Protein AF-A0A428W1C0-F1 (afdb_monomer_lite)

Structure (mmCIF, N/CA/C/O backbone):
data_AF-A0A428W1C0-F1
#
_entry.id   AF-A0A428W1C0-F1
#
loop_
_atom_site.group_PDB
_atom_site.id
_atom_site.type_symbol
_atom_site.label_atom_id
_atom_site.label_alt_id
_atom_site.label_comp_id
_atom_site.label_asym_id
_atom_site.label_entity_id
_atom_site.label_seq_id
_atom_site.pdbx_PDB_ins_code
_atom_site.Cartn_x
_atom_site.Cartn_y
_atom_site.Cartn_z
_atom_site.occupancy
_atom_site.B_iso_or_equiv
_atom_site.auth_seq_id
_atom_site.auth_comp_id
_atom_site.auth_asym_id
_atom_site.auth_atom_id
_atom_site.pdbx_PDB_model_num
ATOM 1 N N . MET A 1 1 ? 7.719 -48.146 -18.286 1.00 40.25 1 MET A N 1
ATOM 2 C CA . MET A 1 1 ? 6.437 -48.270 -19.011 1.00 40.25 1 MET A CA 1
ATOM 3 C C . MET A 1 1 ? 5.629 -47.010 -18.744 1.00 40.25 1 MET A C 1
ATOM 5 O O . MET A 1 1 ? 4.955 -46.925 -17.729 1.00 40.25 1 MET A O 1
ATOM 9 N N . SER A 1 2 ? 5.792 -45.986 -19.577 1.00 42.81 2 SER A N 1
ATOM 10 C CA . SER A 1 2 ? 5.010 -44.750 -19.493 1.00 42.81 2 SER A CA 1
ATOM 11 C C . SER A 1 2 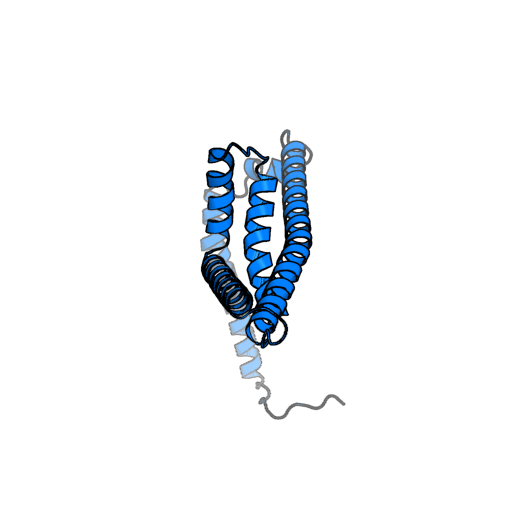? 3.663 -44.976 -20.183 1.00 42.81 2 SER A C 1
ATOM 13 O O . SER A 1 2 ? 3.625 -45.239 -21.383 1.00 42.81 2 SER A O 1
ATOM 15 N N . GLN A 1 3 ? 2.568 -44.939 -19.420 1.00 46.03 3 GLN A N 1
ATOM 16 C CA . GLN A 1 3 ? 1.211 -45.073 -19.954 1.00 46.03 3 GLN A CA 1
ATOM 17 C C . GLN A 1 3 ? 0.912 -43.934 -20.938 1.00 46.03 3 GLN A C 1
ATOM 19 O O . GLN A 1 3 ? 0.981 -42.759 -20.583 1.00 46.03 3 GLN A O 1
ATOM 24 N N . GLN A 1 4 ? 0.594 -44.305 -22.179 1.00 56.91 4 GLN A N 1
ATOM 25 C CA . GLN A 1 4 ? 0.105 -43.407 -23.220 1.00 56.91 4 GLN A CA 1
ATOM 26 C C . GLN A 1 4 ? -1.365 -43.080 -22.959 1.00 56.91 4 GLN A C 1
ATOM 28 O O . GLN A 1 4 ? -2.226 -43.958 -22.997 1.00 56.91 4 GLN A O 1
ATOM 33 N N . THR A 1 5 ? -1.655 -41.808 -22.716 1.00 59.47 5 THR A N 1
ATOM 34 C CA . THR A 1 5 ? -3.018 -41.287 -22.633 1.00 59.47 5 THR A CA 1
ATOM 35 C C . THR A 1 5 ? -3.653 -41.333 -24.028 1.00 59.47 5 THR A C 1
ATOM 37 O O . THR A 1 5 ? -3.247 -40.604 -24.927 1.00 59.47 5 THR A O 1
ATOM 40 N N . VAL A 1 6 ? -4.653 -42.200 -24.200 1.00 57.22 6 VAL A N 1
ATOM 41 C CA . VAL A 1 6 ? -5.355 -42.551 -25.459 1.00 57.22 6 VAL A CA 1
ATOM 42 C C . VAL A 1 6 ? -6.212 -41.402 -26.033 1.00 57.22 6 VAL A C 1
ATOM 44 O O . VAL A 1 6 ? -6.857 -41.555 -27.061 1.00 57.22 6 VAL A O 1
ATOM 47 N N . LEU A 1 7 ? -6.214 -40.223 -25.402 1.00 61.56 7 LEU A N 1
ATOM 48 C CA . LEU A 1 7 ? -7.106 -39.114 -25.762 1.00 61.56 7 LEU A CA 1
ATOM 49 C C . LEU A 1 7 ? -6.513 -38.111 -26.774 1.00 61.56 7 LEU A C 1
ATOM 51 O O . LEU A 1 7 ? -7.167 -37.125 -27.097 1.00 61.56 7 LEU A O 1
ATOM 55 N N . TYR A 1 8 ? -5.298 -38.346 -27.282 1.00 63.69 8 TYR A N 1
ATOM 56 C CA . TYR A 1 8 ? -4.713 -37.550 -28.366 1.00 63.69 8 TYR A CA 1
ATOM 57 C C . TYR A 1 8 ? -4.194 -38.453 -29.485 1.00 63.69 8 TYR A C 1
ATOM 59 O O . TYR A 1 8 ? -3.313 -39.285 -29.262 1.00 63.69 8 TYR A O 1
ATOM 67 N N . ASP A 1 9 ? -4.697 -38.243 -30.702 1.00 74.88 9 ASP A N 1
ATOM 68 C CA . ASP A 1 9 ? -4.158 -38.884 -31.898 1.00 74.88 9 ASP A CA 1
ATOM 69 C C . ASP A 1 9 ? -2.736 -38.386 -32.168 1.00 74.88 9 ASP A C 1
ATOM 71 O O . ASP A 1 9 ? -2.449 -37.184 -32.176 1.00 74.88 9 ASP A O 1
ATOM 75 N N . ILE A 1 10 ? -1.818 -39.324 -32.398 1.00 72.31 10 ILE A N 1
ATOM 76 C CA . ILE A 1 10 ? -0.421 -39.004 -32.682 1.00 72.31 10 ILE A CA 1
ATOM 77 C C . ILE A 1 10 ? -0.371 -38.321 -34.055 1.00 72.31 10 ILE A C 1
ATOM 79 O O . ILE A 1 10 ? -0.754 -38.940 -35.051 1.00 72.31 10 ILE A O 1
ATOM 83 N N . PRO A 1 11 ? 0.146 -37.082 -34.159 1.00 75.62 11 PRO A N 1
ATOM 84 C CA . PRO A 1 11 ? 0.213 -36.397 -35.438 1.00 75.62 11 PRO A CA 1
ATOM 85 C C . PRO A 1 11 ? 1.075 -37.205 -36.410 1.00 75.62 11 PRO A C 1
ATOM 87 O O . PRO A 1 11 ? 2.218 -37.570 -36.097 1.00 75.62 11 PRO A O 1
ATOM 90 N N . GLY A 1 12 ? 0.517 -37.474 -37.594 1.00 87.69 12 GLY A N 1
ATOM 91 C CA . GLY A 1 12 ? 1.198 -38.203 -38.660 1.00 87.69 12 GLY A CA 1
ATOM 92 C C . GLY A 1 12 ? 2.458 -37.474 -39.155 1.00 87.69 12 GLY A C 1
ATOM 93 O O . GLY A 1 12 ? 2.650 -36.285 -38.881 1.00 87.69 12 GLY A O 1
ATOM 94 N N . PRO A 1 13 ? 3.332 -38.137 -39.938 1.00 84.50 13 PRO A N 1
ATOM 95 C CA . PRO A 1 13 ? 4.620 -37.575 -40.360 1.00 84.50 13 PRO A CA 1
ATOM 96 C C . PRO A 1 13 ? 4.486 -36.261 -41.150 1.00 84.50 13 PRO A C 1
ATOM 98 O O . PRO A 1 13 ? 5.353 -35.394 -41.056 1.00 84.50 13 PRO A O 1
ATOM 101 N N . ARG A 1 14 ? 3.381 -36.077 -41.888 1.00 84.62 14 ARG A N 1
ATOM 102 C CA . ARG A 1 14 ? 3.064 -34.820 -42.589 1.00 84.62 14 ARG A CA 1
ATOM 103 C C . ARG A 1 14 ? 2.619 -33.714 -41.630 1.00 84.62 14 ARG A C 1
ATOM 105 O O . ARG A 1 14 ? 3.119 -32.600 -41.740 1.00 84.62 14 ARG A O 1
ATOM 112 N N . GLN A 1 15 ? 1.748 -34.022 -40.666 1.00 84.88 15 GLN A N 1
ATOM 113 C CA . GLN A 1 15 ? 1.316 -33.059 -39.646 1.00 84.88 15 GLN A CA 1
ATOM 114 C C . GLN A 1 15 ? 2.483 -32.598 -38.774 1.00 84.88 15 GLN A C 1
ATOM 116 O O . GLN A 1 15 ? 2.607 -31.404 -38.551 1.00 84.88 15 GLN A O 1
ATOM 121 N N . ARG A 1 16 ? 3.407 -33.487 -38.381 1.00 85.31 16 ARG A N 1
ATOM 122 C CA . ARG A 1 16 ? 4.618 -33.083 -37.640 1.00 85.31 16 ARG A CA 1
ATOM 123 C C . ARG A 1 16 ? 5.472 -32.074 -38.411 1.00 85.31 16 ARG A C 1
ATOM 125 O O . ARG A 1 16 ? 5.922 -31.092 -37.829 1.00 85.31 16 ARG A O 1
ATOM 132 N N . ARG A 1 17 ? 5.675 -32.293 -39.718 1.00 88.62 17 ARG A N 1
ATOM 133 C CA . ARG A 1 17 ? 6.410 -31.350 -40.580 1.00 88.62 17 ARG A CA 1
ATOM 134 C C . ARG A 1 17 ? 5.679 -30.018 -40.707 1.00 88.62 17 ARG A C 1
ATOM 136 O O . ARG A 1 17 ? 6.314 -28.983 -40.574 1.00 88.62 17 ARG A O 1
ATOM 143 N N . LEU A 1 18 ? 4.364 -30.041 -40.924 1.00 89.62 18 LEU A N 1
ATOM 144 C CA . LEU A 1 18 ? 3.558 -28.824 -41.026 1.00 89.62 18 LEU A CA 1
ATOM 145 C C . LEU A 1 18 ? 3.565 -28.028 -39.724 1.00 89.62 18 LEU A C 1
ATOM 147 O O . LEU A 1 18 ? 3.846 -26.839 -39.767 1.00 89.62 18 LEU A O 1
ATOM 151 N N . THR A 1 19 ? 3.328 -28.664 -38.576 1.00 92.75 19 THR A N 1
ATOM 152 C CA . THR A 1 19 ? 3.401 -27.996 -37.271 1.00 92.75 19 THR A CA 1
ATOM 153 C C . THR A 1 19 ? 4.773 -27.369 -37.061 1.00 92.75 19 THR A C 1
ATOM 155 O O . THR A 1 19 ? 4.843 -26.207 -36.689 1.00 92.75 19 THR A O 1
ATOM 158 N N . LEU A 1 20 ? 5.860 -28.085 -37.371 1.00 93.00 20 LEU A N 1
ATOM 159 C CA . LEU A 1 20 ? 7.212 -27.539 -37.256 1.00 93.00 20 LEU A CA 1
ATOM 160 C C . LEU A 1 20 ? 7.430 -26.334 -38.183 1.00 93.00 20 LEU A C 1
ATOM 162 O O . LEU A 1 20 ? 7.943 -25.315 -37.734 1.00 93.00 20 LEU A O 1
ATOM 166 N N . ILE A 1 21 ? 6.996 -26.414 -39.444 1.00 95.50 21 ILE A N 1
ATOM 167 C CA . ILE A 1 21 ? 7.083 -25.296 -40.394 1.00 95.50 21 ILE A CA 1
ATOM 168 C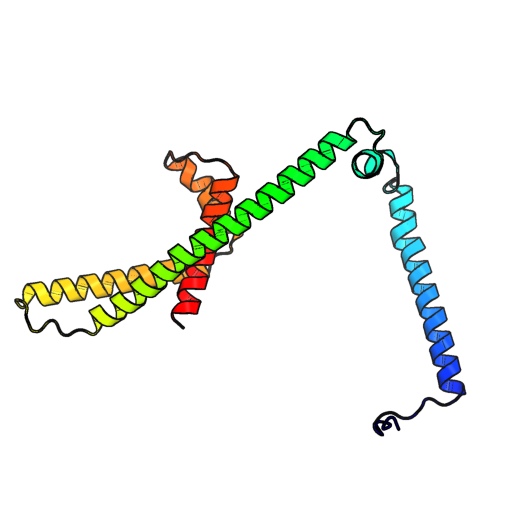 C . ILE A 1 21 ? 6.272 -24.100 -39.888 1.00 95.50 21 ILE A C 1
ATOM 170 O O . ILE A 1 21 ? 6.803 -22.997 -39.835 1.00 95.50 21 ILE A O 1
ATOM 174 N N . PHE A 1 22 ? 5.023 -24.301 -39.467 1.00 96.25 22 PHE A N 1
ATOM 175 C CA . PHE A 1 22 ? 4.178 -23.226 -38.947 1.00 96.25 22 PHE A CA 1
ATOM 176 C C . PHE A 1 22 ? 4.729 -22.620 -37.660 1.00 96.25 22 PHE A C 1
ATOM 178 O O . PHE A 1 22 ? 4.673 -21.406 -37.505 1.00 96.25 22 PHE A O 1
ATOM 185 N N . SER A 1 23 ? 5.301 -23.419 -36.760 1.00 94.62 23 SER A N 1
ATOM 186 C CA . SER A 1 23 ? 5.970 -22.905 -35.566 1.00 94.62 23 SER A CA 1
ATOM 187 C C . SER A 1 23 ? 7.210 -22.089 -35.922 1.00 94.62 23 SER A C 1
ATOM 189 O O . SER A 1 23 ? 7.395 -21.013 -35.367 1.00 94.62 23 SER A O 1
ATOM 191 N N . ILE A 1 24 ? 8.041 -22.549 -36.863 1.00 97.38 24 ILE A N 1
ATOM 192 C CA . ILE A 1 24 ? 9.225 -21.799 -37.307 1.00 97.38 24 ILE A CA 1
ATOM 193 C C . ILE A 1 24 ? 8.803 -20.490 -37.973 1.00 97.38 24 ILE A C 1
ATOM 195 O O . ILE A 1 24 ? 9.281 -19.429 -37.587 1.00 97.38 24 ILE A O 1
ATOM 199 N N . VAL A 1 25 ? 7.882 -20.551 -38.935 1.00 97.81 25 VAL A N 1
ATOM 200 C CA . VAL A 1 25 ? 7.380 -19.372 -39.648 1.00 97.81 25 VAL A CA 1
ATOM 201 C C . VAL A 1 25 ? 6.699 -18.410 -38.680 1.00 97.81 25 VAL A C 1
ATOM 203 O O . VAL A 1 25 ? 6.978 -17.218 -38.717 1.00 97.81 25 VAL A O 1
ATOM 206 N N . GLY A 1 26 ? 5.866 -18.915 -37.770 1.00 97.38 26 GLY A N 1
ATOM 207 C CA . GLY A 1 26 ? 5.220 -18.115 -36.733 1.00 97.38 26 GLY A CA 1
ATOM 208 C C . GLY A 1 26 ? 6.236 -17.397 -35.847 1.00 97.38 26 GLY A C 1
ATOM 209 O O . GLY A 1 26 ? 6.137 -16.187 -35.668 1.00 97.38 26 GLY A O 1
ATOM 210 N N . THR A 1 27 ? 7.260 -18.104 -35.364 1.00 96.88 27 THR A N 1
ATOM 211 C CA . THR A 1 27 ? 8.341 -17.496 -34.575 1.00 96.88 27 THR A CA 1
ATOM 212 C C . THR A 1 27 ? 9.104 -16.445 -35.377 1.00 96.88 27 THR A C 1
ATOM 214 O O . THR A 1 27 ? 9.369 -15.366 -34.857 1.00 96.88 27 THR A O 1
ATOM 217 N N . LEU A 1 28 ? 9.422 -16.711 -36.648 1.00 98.00 28 LEU A N 1
ATOM 218 C CA . LEU A 1 28 ? 10.104 -15.744 -37.512 1.00 98.00 28 LEU A CA 1
ATOM 219 C C . LEU A 1 28 ? 9.264 -14.484 -37.737 1.00 98.00 28 LEU A C 1
ATOM 221 O O . LEU A 1 28 ? 9.799 -13.382 -37.671 1.00 98.00 28 LEU A O 1
ATOM 225 N N . ILE A 1 29 ? 7.954 -14.631 -37.947 1.00 97.88 29 ILE A N 1
ATOM 226 C CA . ILE A 1 29 ? 7.023 -13.504 -38.084 1.00 97.88 29 ILE A CA 1
ATOM 227 C C . ILE A 1 29 ? 6.972 -12.691 -36.790 1.00 97.88 29 ILE A C 1
ATOM 229 O O . ILE A 1 29 ? 7.026 -11.466 -36.845 1.00 97.88 29 ILE A O 1
ATOM 233 N N . VAL A 1 30 ? 6.905 -13.347 -35.627 1.00 97.75 30 VAL A N 1
ATOM 234 C CA . VAL A 1 30 ? 6.920 -12.659 -34.327 1.00 97.75 30 VAL A CA 1
ATOM 235 C C . VAL A 1 30 ? 8.235 -11.913 -34.121 1.00 97.75 30 VAL A C 1
ATOM 237 O O . VAL A 1 30 ? 8.206 -10.745 -33.751 1.00 97.75 30 VAL A O 1
ATOM 240 N N . LEU A 1 31 ? 9.381 -12.541 -34.396 1.00 97.81 31 LEU A N 1
ATOM 241 C CA . LEU A 1 31 ? 10.691 -11.897 -34.273 1.00 97.81 31 LEU A CA 1
ATOM 242 C C . LEU A 1 31 ? 10.830 -10.706 -35.222 1.00 97.81 31 LEU A C 1
ATOM 244 O O . LEU A 1 31 ? 11.291 -9.649 -34.800 1.00 97.81 31 LEU A O 1
ATOM 248 N N . ALA A 1 32 ? 10.381 -10.847 -36.472 1.00 97.06 32 ALA A N 1
ATOM 249 C CA . ALA A 1 32 ? 10.328 -9.740 -37.416 1.00 97.06 32 ALA A CA 1
ATOM 250 C C . ALA A 1 32 ? 9.417 -8.622 -36.889 1.00 97.06 32 ALA A C 1
ATOM 252 O O . ALA A 1 32 ? 9.818 -7.464 -36.873 1.00 97.06 32 ALA A O 1
ATOM 253 N N . GLY A 1 33 ? 8.230 -8.958 -36.379 1.00 97.56 33 GLY A N 1
ATOM 254 C CA . GLY A 1 33 ? 7.312 -8.000 -35.768 1.00 97.56 33 GLY A CA 1
ATOM 255 C C . GLY A 1 33 ? 7.936 -7.249 -34.591 1.00 97.56 33 GLY A C 1
ATOM 256 O O . GLY A 1 33 ? 7.868 -6.027 -34.550 1.00 97.56 33 GLY A O 1
ATOM 257 N N . VAL A 1 34 ? 8.600 -7.948 -33.667 1.00 97.38 34 VAL A N 1
ATOM 258 C CA . VAL A 1 34 ? 9.327 -7.331 -32.542 1.00 97.38 34 VAL A CA 1
ATOM 259 C C . VAL A 1 34 ? 10.446 -6.424 -33.053 1.00 97.38 34 VAL A C 1
ATOM 261 O O . VAL A 1 34 ? 10.583 -5.297 -32.586 1.00 97.38 34 VAL A O 1
ATOM 264 N N . TYR A 1 35 ? 11.223 -6.873 -34.034 1.00 96.44 35 TYR A N 1
ATOM 265 C CA . TYR A 1 35 ? 12.307 -6.076 -34.597 1.00 96.44 35 TYR A CA 1
ATOM 266 C C . TYR A 1 35 ? 11.790 -4.787 -35.260 1.00 96.44 35 TYR A C 1
ATOM 268 O O . TYR A 1 35 ? 12.241 -3.693 -34.930 1.00 96.44 35 TYR A O 1
ATOM 276 N N . PHE A 1 36 ? 10.792 -4.890 -36.138 1.00 96.69 36 PHE A N 1
ATOM 277 C CA . PHE A 1 36 ? 10.290 -3.739 -36.889 1.00 96.69 36 PHE A CA 1
ATOM 278 C C . PHE A 1 36 ? 9.388 -2.807 -36.068 1.00 96.69 36 PHE A C 1
ATOM 280 O O . PHE A 1 36 ? 9.423 -1.600 -36.288 1.00 96.69 36 PHE A O 1
ATOM 287 N N . LEU A 1 37 ? 8.582 -3.329 -35.135 1.00 96.06 37 LEU A N 1
ATOM 288 C CA . LEU A 1 37 ? 7.611 -2.524 -34.376 1.00 96.06 37 LEU A CA 1
ATOM 289 C C . LEU A 1 37 ? 8.122 -2.058 -33.012 1.00 96.06 37 LEU A C 1
ATOM 291 O O . LEU A 1 37 ? 7.622 -1.062 -32.495 1.00 96.06 37 LEU A O 1
ATOM 295 N N . ILE A 1 38 ? 9.069 -2.777 -32.405 1.00 95.12 38 ILE A N 1
ATOM 296 C CA . ILE A 1 38 ? 9.582 -2.457 -31.067 1.00 95.12 38 ILE A CA 1
ATOM 297 C C . ILE A 1 38 ? 11.023 -1.971 -31.166 1.00 95.12 38 ILE A C 1
ATOM 299 O O . ILE A 1 38 ? 11.309 -0.867 -30.716 1.00 95.12 38 ILE A O 1
ATOM 303 N N . TYR A 1 39 ? 11.922 -2.757 -31.764 1.00 95.88 39 TYR A N 1
ATOM 304 C CA . TYR A 1 39 ? 13.347 -2.424 -31.764 1.00 95.88 39 TYR A CA 1
ATOM 305 C C . TYR A 1 39 ? 13.643 -1.153 -32.566 1.00 95.88 39 TYR A C 1
ATOM 307 O O . TYR A 1 39 ? 14.163 -0.206 -31.985 1.00 95.88 39 TYR A O 1
ATOM 315 N N . LEU A 1 40 ? 13.266 -1.088 -33.852 1.00 94.00 40 LEU A N 1
ATOM 316 C CA . LEU A 1 40 ? 13.581 0.075 -34.696 1.00 94.00 40 LEU A CA 1
ATOM 317 C C . LEU A 1 40 ? 13.030 1.392 -34.127 1.00 94.00 40 LEU A C 1
ATOM 319 O O . LEU A 1 40 ? 13.816 2.322 -33.972 1.00 94.00 40 LEU A O 1
ATOM 323 N N . PRO A 1 41 ? 11.750 1.499 -33.710 1.00 94.94 41 PRO A N 1
ATOM 324 C CA . PRO A 1 41 ? 11.245 2.767 -33.185 1.00 94.94 41 PRO A CA 1
ATOM 325 C C . PRO A 1 41 ? 11.870 3.174 -31.845 1.00 94.94 41 PRO A C 1
ATOM 327 O O . PRO A 1 41 ? 11.891 4.360 -31.515 1.00 94.94 41 PRO A O 1
ATOM 330 N N . LEU A 1 42 ? 12.325 2.214 -31.031 1.00 94.62 42 LEU A N 1
ATOM 331 C CA . LEU A 1 42 ? 13.025 2.501 -29.776 1.00 94.62 42 LEU A CA 1
ATOM 332 C C . LEU A 1 42 ? 14.474 2.923 -30.027 1.00 94.62 42 LEU A C 1
ATOM 334 O O . LEU A 1 42 ? 14.950 3.855 -29.378 1.00 94.62 42 LEU A O 1
ATOM 338 N N . ASP A 1 43 ? 15.145 2.278 -30.977 1.00 94.50 43 ASP A N 1
ATOM 339 C CA . ASP A 1 43 ? 16.514 2.594 -31.385 1.00 94.50 43 ASP A CA 1
ATOM 340 C C . ASP A 1 43 ? 16.589 3.970 -32.060 1.00 94.50 43 ASP A C 1
ATOM 342 O O . ASP A 1 43 ? 17.401 4.806 -31.673 1.00 94.50 43 ASP A O 1
ATOM 346 N N . GLU A 1 44 ? 15.639 4.278 -32.950 1.00 94.06 44 GLU A N 1
ATOM 347 C CA . GLU A 1 44 ? 15.476 5.610 -33.554 1.00 94.06 44 GLU A CA 1
ATOM 348 C C . GLU A 1 44 ? 15.258 6.709 -32.503 1.00 94.06 44 GLU A C 1
ATOM 350 O O . GLU A 1 44 ? 15.703 7.843 -32.672 1.00 94.06 44 GLU A O 1
ATOM 355 N N . LYS A 1 45 ? 14.597 6.382 -31.387 1.00 93.06 45 LYS A N 1
ATOM 356 C CA . LYS A 1 45 ? 14.399 7.291 -30.245 1.00 93.06 45 LYS A CA 1
ATOM 357 C C . LYS A 1 45 ? 15.578 7.304 -29.270 1.00 93.06 45 LYS A C 1
ATOM 359 O O . LYS A 1 45 ? 15.446 7.875 -28.183 1.00 93.06 45 LYS A O 1
ATOM 364 N N . GLY A 1 46 ? 16.681 6.638 -29.606 1.00 91.31 46 GLY A N 1
ATOM 365 C CA . GLY A 1 46 ? 17.871 6.533 -28.769 1.00 91.31 46 GLY A CA 1
ATOM 366 C C . GLY A 1 46 ? 17.610 5.872 -27.416 1.00 91.31 46 GLY A C 1
ATOM 367 O O . GLY A 1 46 ? 18.356 6.112 -26.477 1.00 91.31 46 GLY A O 1
ATOM 368 N N . GLN A 1 47 ? 16.554 5.062 -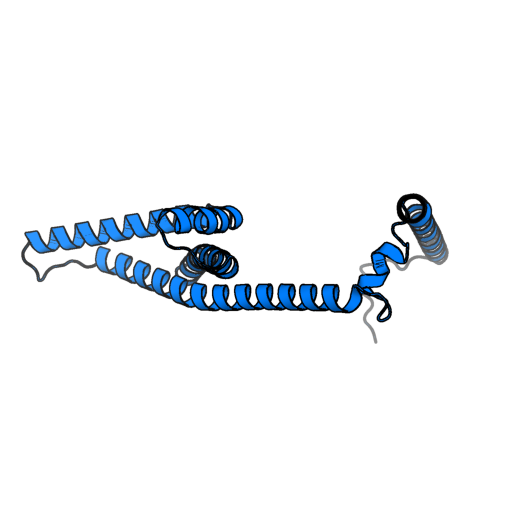27.272 1.00 92.62 47 GLN A N 1
ATOM 369 C CA . GLN A 1 47 ? 16.179 4.477 -25.976 1.00 92.62 47 GLN A CA 1
ATOM 370 C C . GLN A 1 47 ? 17.197 3.456 -25.467 1.00 92.62 47 GLN A C 1
ATOM 372 O O . GLN A 1 47 ? 17.233 3.179 -24.272 1.00 92.62 47 GLN A O 1
ATOM 377 N N . PHE A 1 48 ? 18.028 2.909 -26.354 1.00 90.19 48 PHE A N 1
ATOM 378 C CA . PHE A 1 48 ? 19.125 2.004 -26.011 1.00 90.19 48 PHE A CA 1
ATOM 379 C C . PHE A 1 48 ? 20.470 2.729 -25.845 1.00 90.19 48 PHE A C 1
ATOM 381 O O . PHE A 1 48 ? 21.501 2.072 -25.717 1.00 90.19 48 PHE A O 1
ATOM 388 N N . SER A 1 49 ? 20.487 4.069 -25.847 1.00 89.00 49 SER A N 1
ATOM 389 C CA . SER A 1 49 ? 21.725 4.828 -25.680 1.00 89.00 49 SER A CA 1
ATOM 390 C C . SER A 1 49 ? 22.317 4.639 -24.284 1.00 89.00 49 SER A C 1
ATOM 392 O O . SER A 1 49 ? 21.608 4.546 -23.273 1.00 89.00 49 SER A O 1
ATOM 394 N N . MET A 1 50 ? 23.649 4.622 -24.217 1.00 88.00 50 MET A N 1
ATOM 395 C CA . MET A 1 50 ? 24.345 4.463 -22.943 1.00 88.00 50 MET A CA 1
ATOM 396 C C . MET A 1 50 ? 24.229 5.701 -22.045 1.00 88.00 50 MET A C 1
ATOM 398 O O . MET A 1 50 ? 24.439 5.601 -20.842 1.00 88.00 50 MET A O 1
ATOM 402 N N . ASP A 1 51 ? 23.790 6.837 -22.586 1.00 87.25 51 ASP A N 1
ATOM 403 C CA . ASP A 1 51 ? 23.491 8.038 -21.802 1.00 87.25 51 ASP A CA 1
ATOM 404 C C . ASP A 1 51 ? 22.301 7.825 -20.849 1.00 87.25 51 ASP A C 1
ATOM 406 O O . ASP A 1 51 ? 22.290 8.356 -19.739 1.00 87.25 51 ASP A O 1
ATOM 410 N N . LEU A 1 52 ? 21.310 7.015 -21.249 1.00 88.69 52 LEU A N 1
ATOM 411 C CA . LEU A 1 52 ? 20.130 6.708 -20.430 1.00 88.69 52 LEU A CA 1
ATOM 412 C C . LEU A 1 52 ? 20.378 5.543 -19.467 1.00 88.69 52 LEU A C 1
ATOM 414 O O . LEU A 1 52 ? 19.924 5.567 -18.323 1.00 88.69 52 LEU A O 1
ATOM 418 N N . TRP A 1 53 ? 21.097 4.517 -19.926 1.00 90.56 53 TRP A N 1
ATOM 419 C CA . TRP A 1 53 ? 21.325 3.288 -19.158 1.00 90.56 53 TRP A CA 1
ATOM 420 C C . TRP A 1 53 ? 22.613 3.302 -18.330 1.00 90.56 53 TRP A C 1
ATOM 422 O O . TRP A 1 53 ? 22.744 2.518 -17.388 1.00 90.56 53 TRP A O 1
ATOM 432 N N . GLY A 1 54 ? 23.549 4.202 -18.637 1.00 90.81 54 GLY A N 1
ATOM 433 C CA . GLY A 1 54 ? 24.835 4.364 -17.956 1.00 90.81 54 GLY A CA 1
ATOM 434 C C . GLY A 1 54 ? 24.703 4.482 -16.440 1.00 90.81 54 GLY A C 1
ATOM 435 O O . GLY A 1 54 ? 25.318 3.684 -15.738 1.00 90.81 54 GLY A O 1
ATOM 436 N N . PRO A 1 55 ? 23.831 5.362 -15.908 1.00 93.56 55 PRO A N 1
ATOM 437 C CA . PRO A 1 55 ? 23.618 5.480 -14.465 1.00 93.56 55 PRO A CA 1
ATOM 438 C C . PRO A 1 55 ? 23.104 4.205 -13.773 1.00 93.56 55 PRO A C 1
ATOM 440 O O . PRO A 1 55 ? 23.168 4.116 -12.552 1.00 93.56 55 PRO A O 1
ATOM 443 N N . LEU A 1 56 ? 22.565 3.226 -14.506 1.00 91.94 56 LEU A N 1
ATOM 444 C CA . LEU A 1 56 ? 22.081 1.967 -13.931 1.00 91.94 56 LEU A CA 1
ATOM 445 C C . LEU A 1 56 ? 23.105 0.830 -14.060 1.00 91.94 56 LEU A C 1
ATOM 447 O O . LEU A 1 56 ? 23.196 -0.005 -13.158 1.00 91.94 56 LEU A O 1
ATOM 451 N N . ILE A 1 57 ? 23.839 0.778 -15.176 1.00 93.00 57 ILE A N 1
ATOM 452 C CA . ILE A 1 57 ? 24.644 -0.388 -15.576 1.00 93.00 57 ILE A CA 1
ATOM 453 C C . ILE A 1 57 ? 26.151 -0.130 -15.468 1.00 93.00 57 ILE A C 1
ATOM 455 O O . ILE A 1 57 ? 26.883 -1.057 -15.133 1.00 93.00 57 ILE A O 1
ATOM 459 N N . ASP A 1 58 ? 26.621 1.089 -15.743 1.00 91.62 58 ASP A N 1
ATOM 460 C CA . ASP A 1 58 ? 28.049 1.412 -15.822 1.00 91.62 58 ASP A CA 1
ATOM 461 C C . ASP A 1 58 ? 28.575 2.009 -14.503 1.00 91.62 58 ASP A C 1
ATOM 463 O O . ASP A 1 58 ? 28.235 3.150 -14.175 1.00 91.62 58 ASP A O 1
ATOM 467 N N . PRO A 1 59 ? 29.451 1.298 -13.763 1.00 89.12 59 PRO A N 1
ATOM 468 C CA . PRO A 1 59 ? 30.046 1.808 -12.530 1.00 89.12 59 PRO A CA 1
ATOM 469 C C . PRO A 1 59 ? 30.923 3.051 -12.721 1.00 89.12 59 PRO A C 1
ATOM 471 O O . PRO A 1 59 ? 31.201 3.745 -11.745 1.00 89.12 59 PRO A O 1
ATOM 474 N N . GLY A 1 60 ? 31.388 3.322 -13.945 1.00 89.00 60 GLY A N 1
ATOM 475 C CA . GLY A 1 60 ? 32.176 4.509 -14.277 1.00 89.00 60 GLY A CA 1
ATOM 476 C C . GLY A 1 60 ? 31.348 5.787 -14.444 1.00 89.00 60 GLY A C 1
ATOM 477 O O . GLY A 1 60 ? 31.925 6.869 -14.539 1.00 89.00 60 GLY A O 1
ATOM 478 N N . ASN A 1 61 ? 30.014 5.694 -14.478 1.00 91.00 61 ASN A N 1
ATOM 479 C CA . ASN A 1 61 ? 29.135 6.847 -14.656 1.00 91.00 61 ASN A CA 1
ATOM 480 C C . ASN A 1 61 ? 29.026 7.682 -13.366 1.00 91.00 61 ASN A C 1
ATOM 482 O O . ASN A 1 61 ? 28.806 7.143 -12.281 1.00 91.00 61 ASN A O 1
ATOM 486 N N . GLU A 1 62 ? 29.085 9.011 -13.487 1.00 89.62 62 GLU A N 1
ATOM 487 C CA . GLU A 1 62 ? 29.016 9.951 -12.355 1.00 89.62 62 GLU A CA 1
ATOM 488 C C . GLU A 1 62 ? 27.767 9.758 -11.470 1.00 89.62 62 GLU A C 1
ATOM 490 O O . GLU A 1 62 ? 27.816 9.954 -10.254 1.00 89.62 62 GLU A O 1
ATOM 495 N N . ASN A 1 63 ? 26.647 9.333 -12.063 1.00 92.31 63 ASN A N 1
ATOM 496 C CA . ASN A 1 63 ? 25.369 9.163 -11.371 1.00 92.31 63 ASN A CA 1
ATOM 497 C C . ASN A 1 63 ? 25.120 7.733 -10.867 1.00 92.31 63 ASN A C 1
ATOM 499 O O . ASN A 1 63 ? 24.103 7.504 -10.207 1.00 92.31 63 ASN A O 1
ATOM 503 N N . PHE A 1 64 ? 26.019 6.779 -11.141 1.00 92.88 64 PHE A N 1
ATOM 504 C CA . PHE A 1 64 ? 25.797 5.360 -10.845 1.00 92.88 64 PHE A CA 1
ATOM 505 C C . PHE A 1 64 ? 25.503 5.109 -9.364 1.00 92.88 64 PHE A C 1
ATOM 507 O O . PHE A 1 64 ? 24.479 4.517 -9.014 1.00 92.88 64 PHE A O 1
ATOM 514 N N . SER A 1 65 ? 26.351 5.642 -8.478 1.00 92.81 65 SER A N 1
ATOM 515 C CA . SER A 1 65 ? 26.157 5.508 -7.028 1.00 92.81 65 SER A CA 1
ATOM 516 C C . SER A 1 65 ? 24.833 6.124 -6.582 1.00 92.81 65 SER A C 1
ATOM 518 O O . SER A 1 65 ? 24.078 5.495 -5.850 1.00 92.81 65 SER A O 1
ATOM 520 N N . GLN A 1 66 ? 24.506 7.328 -7.061 1.00 94.50 66 GLN A N 1
ATOM 521 C CA . GLN A 1 66 ? 23.299 8.040 -6.634 1.00 94.50 66 GLN A CA 1
ATOM 522 C C . GLN A 1 66 ? 22.013 7.305 -7.030 1.00 94.50 66 GLN A C 1
ATOM 524 O O . GLN A 1 66 ? 21.058 7.280 -6.251 1.00 94.50 66 GLN A O 1
ATOM 529 N N . VAL A 1 67 ? 21.966 6.717 -8.230 1.00 94.62 67 VAL A N 1
ATOM 530 C CA . VAL A 1 67 ? 20.812 5.932 -8.693 1.00 94.62 67 VAL A CA 1
ATOM 531 C C . VAL A 1 67 ? 20.635 4.692 -7.826 1.00 94.62 67 VAL A C 1
ATOM 533 O O . VAL A 1 67 ? 19.538 4.464 -7.316 1.00 94.62 67 VAL A O 1
ATOM 536 N N . TRP A 1 68 ? 21.704 3.929 -7.597 1.00 94.69 68 TRP A N 1
ATOM 537 C CA . TRP A 1 68 ? 21.654 2.735 -6.754 1.00 94.69 68 TRP A CA 1
ATOM 538 C C . TRP A 1 68 ? 21.317 3.052 -5.294 1.00 94.69 68 TRP A C 1
ATOM 540 O O . TRP A 1 68 ? 20.493 2.355 -4.701 1.00 94.69 68 TRP A O 1
ATOM 550 N N . ASP A 1 69 ? 21.838 4.149 -4.744 1.00 96.19 69 ASP A N 1
ATOM 551 C CA . ASP A 1 69 ? 21.481 4.629 -3.408 1.00 96.19 69 ASP A CA 1
ATOM 552 C C . ASP A 1 69 ? 19.987 4.974 -3.323 1.00 96.19 69 ASP A C 1
ATOM 554 O O . ASP A 1 69 ? 19.289 4.552 -2.397 1.00 96.19 69 ASP A O 1
ATOM 558 N N . ARG A 1 70 ? 19.448 5.695 -4.316 1.00 96.06 70 ARG A N 1
ATOM 559 C CA . ARG A 1 70 ? 18.018 6.051 -4.386 1.00 96.06 70 ARG A CA 1
ATOM 560 C C . ARG A 1 70 ? 17.133 4.816 -4.542 1.00 96.06 70 ARG A C 1
ATOM 562 O O . ARG A 1 70 ? 16.103 4.732 -3.871 1.00 96.06 70 ARG A O 1
ATOM 569 N N . LEU A 1 71 ? 17.528 3.862 -5.386 1.00 96.38 71 LEU A N 1
ATOM 570 C CA . LEU A 1 71 ? 16.827 2.588 -5.560 1.00 96.38 71 LEU A CA 1
ATOM 571 C C . LEU A 1 71 ? 16.806 1.800 -4.251 1.00 96.38 71 LEU A C 1
ATOM 573 O O . LEU A 1 71 ? 15.742 1.355 -3.821 1.00 96.38 71 LEU A O 1
ATOM 577 N N . PHE A 1 72 ? 17.947 1.690 -3.572 1.00 96.88 72 PHE A N 1
ATOM 578 C CA . PHE A 1 72 ? 18.046 0.992 -2.296 1.00 96.88 72 PHE A CA 1
ATOM 579 C C . PHE A 1 72 ? 17.195 1.659 -1.209 1.00 96.88 72 PHE A C 1
ATOM 581 O O . PHE A 1 72 ? 16.456 0.979 -0.494 1.00 96.88 72 PHE A O 1
ATOM 588 N N . VAL A 1 73 ? 17.221 2.994 -1.118 1.00 96.12 73 VAL A N 1
ATOM 589 C CA . VAL A 1 73 ? 16.355 3.759 -0.208 1.00 96.12 73 VAL A CA 1
ATOM 590 C C . VAL A 1 73 ? 14.876 3.536 -0.538 1.00 96.12 73 VAL A C 1
ATOM 592 O O . VAL A 1 73 ? 14.076 3.316 0.373 1.00 96.12 73 VAL A O 1
ATOM 595 N N . GLY A 1 74 ? 14.498 3.544 -1.818 1.00 94.94 74 GLY A N 1
ATOM 596 C CA . GLY A 1 74 ? 13.128 3.284 -2.265 1.00 94.94 74 GLY A CA 1
ATOM 597 C C . GLY A 1 74 ? 12.640 1.882 -1.892 1.00 94.94 74 GLY A C 1
ATOM 598 O O . GLY A 1 74 ? 11.562 1.733 -1.308 1.00 94.94 74 GLY A O 1
ATOM 599 N N . ILE A 1 75 ? 13.458 0.859 -2.149 1.00 97.00 75 ILE A N 1
ATOM 600 C CA . ILE A 1 75 ? 13.174 -0.536 -1.781 1.00 97.00 75 ILE A CA 1
ATOM 601 C C . ILE A 1 75 ? 13.040 -0.665 -0.262 1.00 97.00 75 ILE A C 1
ATOM 603 O O . ILE A 1 75 ? 12.052 -1.216 0.227 1.00 97.00 75 ILE A O 1
ATOM 607 N N . LYS A 1 76 ? 13.987 -0.104 0.498 1.00 97.12 76 LYS A N 1
ATOM 608 C CA . LYS A 1 76 ? 13.963 -0.121 1.964 1.00 97.12 76 LYS A CA 1
ATOM 609 C C . LYS A 1 76 ? 12.694 0.529 2.511 1.00 97.12 76 LYS A C 1
ATOM 611 O O . LYS A 1 76 ? 12.040 -0.057 3.368 1.00 97.12 76 LYS A O 1
ATOM 616 N N . ASN A 1 77 ? 12.319 1.705 2.011 1.00 95.88 77 ASN A N 1
ATOM 617 C CA . ASN A 1 77 ? 11.112 2.404 2.452 1.00 95.88 77 ASN A CA 1
ATOM 618 C C . ASN A 1 77 ? 9.836 1.633 2.097 1.00 95.88 77 ASN A C 1
ATOM 620 O O . ASN A 1 77 ? 8.921 1.581 2.914 1.00 95.88 77 ASN A O 1
ATOM 624 N N . THR A 1 78 ? 9.788 0.994 0.926 1.00 95.75 78 THR A N 1
ATOM 625 C CA . THR A 1 78 ? 8.659 0.143 0.517 1.00 95.75 78 THR A CA 1
ATOM 626 C C . THR A 1 78 ? 8.513 -1.057 1.448 1.00 95.75 78 THR A C 1
ATOM 628 O O . THR A 1 78 ? 7.419 -1.335 1.938 1.00 95.75 78 THR A O 1
ATOM 631 N N . LEU A 1 79 ? 9.625 -1.732 1.752 1.00 97.31 79 LEU A N 1
ATOM 632 C CA . LEU A 1 79 ? 9.642 -2.876 2.658 1.00 97.31 79 LEU A CA 1
ATOM 633 C C . LEU A 1 79 ? 9.250 -2.469 4.084 1.00 97.31 79 LEU A C 1
ATOM 635 O O . LEU A 1 79 ? 8.404 -3.118 4.694 1.00 97.31 79 LEU A O 1
ATOM 639 N N . LEU A 1 80 ? 9.819 -1.375 4.601 1.00 97.44 80 LEU A N 1
ATOM 640 C CA . LEU A 1 80 ? 9.475 -0.844 5.920 1.00 97.44 80 LEU A CA 1
ATOM 641 C C . LEU A 1 80 ? 7.996 -0.476 6.003 1.00 97.44 80 LEU A C 1
ATOM 643 O O . LEU A 1 80 ? 7.331 -0.849 6.966 1.00 97.44 80 LEU A O 1
ATOM 647 N N . ALA A 1 81 ? 7.468 0.213 4.991 1.00 96.50 81 ALA A N 1
ATOM 648 C CA . ALA A 1 81 ? 6.064 0.579 4.958 1.00 96.50 81 ALA A CA 1
ATOM 649 C C . ALA A 1 81 ? 5.152 -0.654 4.947 1.00 96.50 81 ALA A C 1
ATOM 651 O O . ALA A 1 81 ? 4.197 -0.709 5.720 1.00 96.50 81 ALA A O 1
ATOM 652 N N . ALA A 1 82 ? 5.473 -1.659 4.127 1.00 96.56 82 ALA A N 1
ATOM 653 C CA . ALA A 1 82 ? 4.722 -2.907 4.064 1.00 96.56 82 ALA A CA 1
ATOM 654 C C . ALA A 1 82 ? 4.741 -3.650 5.408 1.00 96.56 82 ALA A C 1
ATOM 656 O O . ALA A 1 82 ? 3.684 -4.003 5.924 1.00 96.56 82 ALA A O 1
ATOM 657 N N . VAL A 1 83 ? 5.919 -3.841 6.012 1.00 98.12 83 VAL A N 1
ATOM 658 C CA . VAL A 1 83 ? 6.059 -4.545 7.298 1.00 98.12 83 VAL A CA 1
ATOM 659 C C . VAL A 1 83 ? 5.309 -3.814 8.409 1.00 98.12 83 VAL A C 1
ATOM 661 O O . VAL A 1 83 ? 4.523 -4.432 9.127 1.00 98.12 83 VAL A O 1
ATOM 664 N N . LEU A 1 84 ? 5.499 -2.498 8.535 1.00 97.94 84 LEU A N 1
ATOM 665 C CA . LEU A 1 84 ? 4.817 -1.700 9.554 1.00 97.94 84 LEU A CA 1
ATOM 666 C C . LEU A 1 84 ? 3.300 -1.724 9.363 1.00 97.94 84 LEU A C 1
ATOM 668 O O . LEU A 1 84 ? 2.570 -1.902 10.339 1.00 97.94 84 LEU A O 1
ATOM 672 N N . ALA A 1 85 ? 2.818 -1.596 8.125 1.00 97.50 85 ALA A N 1
ATOM 673 C CA . ALA A 1 85 ? 1.395 -1.666 7.818 1.00 97.50 85 ALA A CA 1
ATOM 674 C C . ALA A 1 85 ? 0.810 -3.051 8.127 1.00 97.50 85 ALA A C 1
ATOM 676 O O . ALA A 1 85 ? -0.258 -3.133 8.724 1.00 97.50 85 ALA A O 1
ATOM 677 N N . ILE A 1 86 ? 1.501 -4.143 7.785 1.00 97.38 86 ILE A N 1
ATOM 678 C CA . ILE A 1 86 ? 1.055 -5.511 8.091 1.00 97.38 86 ILE A CA 1
ATOM 679 C C . ILE A 1 86 ? 0.949 -5.711 9.603 1.00 97.38 86 ILE A C 1
ATOM 681 O O . ILE A 1 86 ? -0.113 -6.082 10.095 1.00 97.38 86 ILE A O 1
ATOM 685 N N . VAL A 1 87 ? 2.013 -5.416 10.354 1.00 98.31 87 VAL A N 1
ATOM 686 C CA . VAL A 1 87 ? 2.037 -5.635 11.809 1.00 98.31 87 VAL A CA 1
ATOM 687 C C . VAL A 1 87 ? 0.968 -4.792 12.504 1.00 98.31 87 VAL A C 1
ATOM 689 O O . VAL A 1 87 ? 0.175 -5.312 13.287 1.00 98.31 87 VAL A O 1
ATOM 692 N N . SER A 1 88 ? 0.898 -3.498 12.190 1.00 97.75 88 SER A N 1
ATOM 693 C CA . SER A 1 88 ? -0.095 -2.605 12.796 1.00 97.75 88 SER A CA 1
ATOM 694 C C . SER A 1 88 ? -1.525 -2.953 12.378 1.00 97.75 88 SER A C 1
ATOM 696 O O . SER A 1 88 ? -2.418 -2.944 13.223 1.00 97.75 88 SER A O 1
ATOM 698 N N . SER A 1 89 ? -1.762 -3.316 11.113 1.00 97.25 89 SER A N 1
ATOM 699 C CA . SER A 1 89 ? -3.100 -3.699 10.643 1.00 97.25 89 SER A CA 1
ATOM 700 C C . SER A 1 89 ? -3.574 -5.007 11.247 1.00 97.25 89 SER A C 1
ATOM 702 O O . SER A 1 89 ? -4.760 -5.130 11.536 1.00 97.25 89 SER A O 1
ATOM 704 N N . LEU A 1 90 ? -2.667 -5.952 11.497 1.00 97.50 90 LEU A N 1
ATOM 705 C CA . LEU A 1 90 ? -2.997 -7.185 12.191 1.00 97.50 90 LEU A CA 1
ATOM 706 C C . LEU A 1 90 ? -3.448 -6.884 13.619 1.00 97.50 90 LEU A C 1
ATOM 708 O O . LEU A 1 90 ? -4.514 -7.338 14.027 1.00 97.50 90 LEU A O 1
ATOM 712 N N . VAL A 1 91 ? -2.696 -6.061 14.356 1.00 98.06 91 VAL A N 1
ATOM 713 C CA . VAL A 1 91 ? -3.065 -5.662 15.723 1.00 98.06 91 VAL A CA 1
ATOM 714 C C . VAL A 1 91 ? -4.410 -4.933 15.728 1.00 98.06 91 VAL A C 1
ATOM 716 O O . VAL A 1 91 ? -5.339 -5.360 16.413 1.00 98.06 91 VAL A O 1
ATOM 719 N N . VAL A 1 92 ? -4.556 -3.876 14.926 1.00 97.62 92 VAL A N 1
ATOM 720 C CA . VAL A 1 92 ? -5.781 -3.062 14.884 1.00 97.62 92 VAL A CA 1
ATOM 721 C C . VAL A 1 92 ? -6.973 -3.876 14.375 1.00 97.62 92 VAL A C 1
ATOM 723 O O . VAL A 1 92 ? -8.048 -3.819 14.964 1.00 97.62 92 VAL A O 1
ATOM 726 N N . GLY A 1 93 ? -6.797 -4.681 13.328 1.00 96.81 93 GLY A N 1
ATOM 727 C CA . GLY A 1 93 ? -7.854 -5.511 12.751 1.00 96.81 93 GLY A CA 1
ATOM 728 C C . GLY A 1 93 ? -8.333 -6.597 13.708 1.00 96.81 93 GLY A C 1
ATOM 729 O O . GLY A 1 93 ? -9.536 -6.824 13.830 1.00 96.81 93 GLY A O 1
ATOM 730 N N . THR A 1 94 ? -7.416 -7.204 14.464 1.00 96.62 94 THR A N 1
ATOM 731 C CA . THR A 1 94 ? -7.769 -8.173 15.512 1.00 96.62 94 THR A CA 1
ATOM 732 C C . THR A 1 94 ? -8.545 -7.499 16.641 1.00 96.62 94 THR A C 1
ATOM 734 O O . THR A 1 94 ? -9.583 -8.008 17.063 1.00 96.62 94 THR A O 1
ATOM 737 N N . LEU A 1 95 ? -8.110 -6.316 17.090 1.00 96.94 95 LEU A N 1
ATOM 738 C CA . LEU A 1 95 ? -8.840 -5.532 18.091 1.00 96.94 95 LEU A CA 1
ATOM 739 C C . LEU A 1 95 ? -10.244 -5.148 17.600 1.00 96.94 95 LEU A C 1
ATOM 741 O O . LEU A 1 95 ? -11.210 -5.273 18.354 1.00 96.94 95 LEU A O 1
ATOM 745 N N . LEU A 1 96 ? -10.384 -4.746 16.332 1.00 95.88 96 LEU A N 1
ATOM 746 C CA . LEU A 1 96 ? -11.678 -4.451 15.711 1.00 95.88 96 LEU A CA 1
ATOM 747 C C . LEU A 1 96 ? -12.581 -5.691 15.636 1.00 95.88 96 LEU A C 1
ATOM 749 O O . LEU A 1 96 ? -13.777 -5.592 15.918 1.00 95.88 96 LEU A O 1
ATOM 753 N N . ALA A 1 97 ? -12.034 -6.862 15.299 1.00 95.88 97 ALA A N 1
ATOM 754 C CA . ALA A 1 97 ? -12.785 -8.116 15.292 1.00 95.88 97 ALA A CA 1
ATOM 755 C C . ALA A 1 97 ? -13.306 -8.458 16.697 1.00 95.88 97 ALA A C 1
ATOM 757 O O . ALA A 1 97 ? -14.508 -8.672 16.875 1.00 95.88 97 ALA A O 1
ATOM 758 N N . VAL A 1 98 ? -12.429 -8.416 17.708 1.00 96.19 98 VAL A N 1
ATOM 759 C CA . VAL A 1 98 ? -12.788 -8.669 19.112 1.00 96.19 98 VAL A CA 1
ATOM 760 C C . VAL A 1 98 ? -13.853 -7.684 19.585 1.00 96.19 98 VAL A C 1
ATOM 762 O O . VAL A 1 98 ? -14.876 -8.110 20.121 1.00 96.19 98 VAL A O 1
ATOM 765 N N . LEU A 1 99 ? -13.675 -6.383 19.329 1.00 94.50 99 LEU A N 1
ATOM 766 C CA . LEU A 1 99 ? -14.651 -5.350 19.677 1.00 94.50 99 LEU A CA 1
ATOM 767 C C . LEU A 1 99 ? -16.037 -5.681 19.109 1.00 94.50 99 LEU A C 1
ATOM 769 O O . LEU A 1 99 ? -17.037 -5.597 19.819 1.00 94.50 99 LEU A O 1
ATOM 773 N N . ARG A 1 100 ? -16.120 -6.114 17.848 1.00 93.06 100 ARG A N 1
ATOM 774 C CA . ARG A 1 100 ? -17.404 -6.445 17.213 1.00 93.06 100 ARG A CA 1
ATOM 775 C C . ARG A 1 100 ? -18.047 -7.704 17.768 1.00 93.06 100 ARG A C 1
ATOM 777 O O . ARG A 1 100 ? -19.274 -7.746 17.867 1.00 93.06 100 ARG A O 1
ATOM 784 N N . ILE A 1 101 ? -17.259 -8.724 18.098 1.00 93.19 101 ILE A N 1
ATOM 785 C CA . ILE A 1 101 ? -17.766 -9.942 18.743 1.00 93.19 101 ILE A CA 1
ATOM 786 C C . ILE A 1 101 ? -18.340 -9.578 20.115 1.00 93.19 101 ILE A C 1
ATOM 788 O O . ILE A 1 101 ? -19.477 -9.940 20.416 1.00 93.19 101 ILE A O 1
ATOM 792 N N . GLN A 1 102 ? -17.618 -8.768 20.892 1.00 92.19 102 GLN A N 1
ATOM 793 C CA . GLN A 1 102 ? -18.076 -8.309 22.201 1.00 92.19 102 GLN A CA 1
ATOM 794 C C . GLN A 1 102 ? -19.334 -7.446 22.103 1.00 92.19 102 GLN A C 1
ATOM 796 O O . GLN A 1 102 ? -20.296 -7.690 22.824 1.00 92.19 102 GLN A O 1
ATOM 801 N N . LEU A 1 103 ? -19.388 -6.490 21.170 1.00 91.19 103 LEU A N 1
ATOM 802 C CA . LEU A 1 103 ? -20.586 -5.677 20.940 1.00 91.19 103 LEU A CA 1
ATOM 803 C C . LEU A 1 103 ? -21.790 -6.540 20.530 1.00 91.19 103 LEU A C 1
ATOM 805 O O . LEU A 1 103 ? -22.899 -6.298 21.003 1.00 91.19 103 LEU A O 1
ATOM 809 N N . LYS A 1 104 ? -21.586 -7.577 19.703 1.00 88.62 104 LYS A N 1
ATOM 810 C CA . LYS A 1 104 ? -22.645 -8.527 19.319 1.00 88.62 104 LYS A CA 1
ATOM 811 C C . LYS A 1 104 ? -23.165 -9.307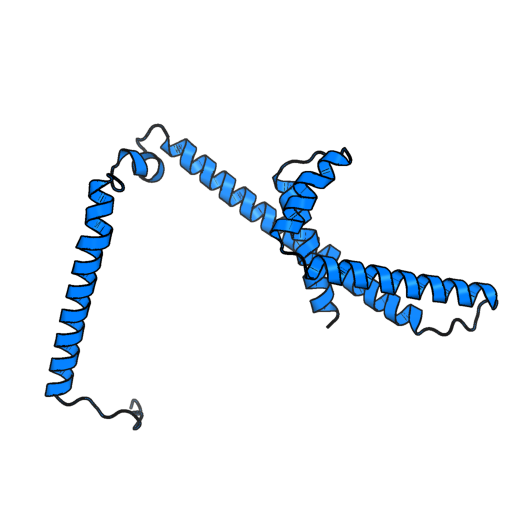 20.527 1.00 88.62 104 LYS A C 1
ATOM 813 O O . LYS A 1 104 ? -24.378 -9.464 20.656 1.00 88.62 104 LYS A O 1
ATOM 818 N N . GLU A 1 105 ? -22.283 -9.778 21.405 1.00 88.62 105 GLU A N 1
ATOM 819 C CA . GLU A 1 105 ? -22.697 -10.527 22.593 1.00 88.62 105 GLU A CA 1
ATOM 820 C C . GLU A 1 105 ? -23.326 -9.640 23.670 1.00 88.62 105 GLU A C 1
ATOM 822 O O . GLU A 1 105 ? -24.346 -10.016 24.248 1.00 88.62 105 GLU A O 1
ATOM 827 N N . LEU A 1 106 ? -22.815 -8.426 23.886 1.00 86.25 106 LEU A N 1
ATOM 828 C CA . LEU A 1 106 ? -23.433 -7.448 24.787 1.00 86.25 106 LEU A CA 1
ATOM 829 C C . LEU A 1 106 ? -24.864 -7.104 24.364 1.00 86.25 106 LEU A C 1
ATOM 831 O O . LEU A 1 106 ? -25.739 -6.991 25.218 1.00 86.25 106 LEU A O 1
ATOM 835 N N . ASN A 1 107 ? -25.122 -7.011 23.059 1.00 83.69 107 ASN A N 1
ATOM 836 C CA . ASN A 1 107 ? -26.452 -6.690 22.546 1.00 83.69 107 ASN A CA 1
ATOM 837 C C . ASN A 1 107 ? -27.459 -7.852 22.719 1.00 83.69 107 ASN A C 1
ATOM 839 O O . ASN A 1 107 ? -28.667 -7.633 22.811 1.00 83.69 107 ASN A O 1
ATOM 843 N N . LYS A 1 108 ? -26.971 -9.100 22.807 1.00 83.06 108 LYS A N 1
ATOM 844 C CA . LYS A 1 108 ? -27.794 -10.288 23.101 1.00 83.06 108 LYS A CA 1
ATOM 845 C C . LYS A 1 108 ? -28.049 -10.494 24.597 1.00 83.06 108 LYS A C 1
ATOM 847 O O . LYS A 1 108 ? -29.033 -11.145 24.955 1.00 83.06 108 LYS A O 1
ATOM 852 N N . ARG A 1 109 ? -27.181 -9.983 25.479 1.00 80.69 109 ARG A N 1
ATOM 853 C CA . ARG A 1 109 ? -27.326 -10.162 26.931 1.00 80.69 109 ARG A CA 1
ATOM 854 C C . ARG A 1 109 ? -28.614 -9.508 27.434 1.00 80.69 109 ARG A C 1
ATOM 856 O O . ARG A 1 109 ? -28.890 -8.336 27.188 1.00 80.69 109 ARG A O 1
ATOM 863 N N . ARG A 1 110 ? -29.398 -10.267 28.205 1.00 72.06 110 ARG A N 1
ATOM 864 C CA . ARG A 1 110 ? -30.503 -9.716 28.994 1.00 72.06 110 ARG A CA 1
ATOM 865 C C . ARG A 1 110 ? -29.916 -9.195 30.304 1.00 72.06 110 ARG A C 1
ATOM 867 O O . ARG A 1 110 ? -29.512 -9.981 31.153 1.00 72.06 110 ARG A O 1
ATOM 874 N N . PHE A 1 111 ? -29.825 -7.875 30.448 1.00 72.38 111 PHE A N 1
ATOM 875 C CA . PHE A 1 111 ? -29.366 -7.209 31.672 1.00 72.38 111 PHE A CA 1
ATOM 876 C C . PHE A 1 111 ? -30.434 -7.328 32.774 1.00 72.38 111 PHE A C 1
ATOM 878 O O . PHE A 1 111 ? -31.136 -6.369 33.069 1.00 72.38 111 PHE A O 1
ATOM 885 N N . THR A 1 112 ? -30.599 -8.521 33.347 1.00 68.00 112 THR A N 1
ATOM 886 C CA . THR A 1 112 ? -31.656 -8.826 34.330 1.00 68.00 112 THR A CA 1
ATOM 887 C C . THR A 1 112 ? -31.296 -8.458 35.773 1.00 68.00 112 THR A C 1
ATOM 889 O O . THR A 1 112 ? -32.165 -8.519 36.632 1.00 68.00 112 THR A O 1
ATOM 892 N N . GLY A 1 113 ? -30.042 -8.076 36.049 1.00 70.25 113 GLY A N 1
ATOM 893 C CA . GLY A 1 113 ? -29.540 -7.766 37.400 1.00 70.25 113 GLY A CA 1
ATOM 894 C C . GLY A 1 113 ? -29.388 -6.277 37.741 1.00 70.25 113 GLY A C 1
ATOM 895 O O . GLY A 1 113 ? -28.890 -5.961 38.815 1.00 70.25 113 GLY A O 1
ATOM 896 N N . PHE A 1 114 ? -29.775 -5.358 36.849 1.00 74.31 114 PHE A N 1
ATOM 897 C CA . PHE A 1 114 ? -29.653 -3.907 37.055 1.00 74.31 114 PHE A CA 1
ATOM 898 C C . PHE A 1 114 ? -31.026 -3.238 37.178 1.00 74.31 114 PHE A C 1
ATOM 900 O O . PHE A 1 114 ? -32.022 -3.760 36.678 1.00 74.31 114 PHE A O 1
ATOM 907 N N . ALA A 1 115 ? -31.076 -2.047 37.787 1.00 78.69 115 ALA A N 1
ATOM 908 C CA . ALA A 1 115 ? -32.277 -1.215 37.785 1.00 78.69 115 ALA A CA 1
ATOM 909 C C . ALA A 1 115 ? -32.774 -0.991 36.343 1.00 78.69 115 ALA A C 1
ATOM 911 O O . ALA A 1 115 ? -31.973 -0.701 35.447 1.00 78.69 115 ALA A O 1
ATOM 912 N N . ALA A 1 116 ? -34.092 -1.094 36.128 1.00 78.38 116 ALA A N 1
ATOM 913 C CA . ALA A 1 116 ? -34.732 -0.951 34.817 1.00 78.38 116 ALA A CA 1
ATOM 914 C C . ALA A 1 116 ? -34.158 0.195 33.949 1.00 78.38 116 ALA A C 1
ATOM 916 O O . ALA A 1 116 ? -33.763 -0.095 32.817 1.00 78.38 116 ALA A O 1
ATOM 917 N N . PRO A 1 117 ? -33.993 1.447 34.437 1.00 81.31 117 PRO A N 1
ATOM 918 C CA . PRO A 1 117 ? -33.449 2.534 33.614 1.00 81.31 117 PRO A CA 1
ATOM 919 C C . PRO A 1 117 ? -32.003 2.298 33.146 1.00 81.31 117 PRO A C 1
ATOM 921 O O . PRO A 1 117 ? -31.674 2.580 31.994 1.00 81.31 117 PRO A O 1
ATOM 924 N N . ALA A 1 118 ? -31.146 1.719 33.990 1.00 82.75 118 ALA A N 1
ATOM 925 C CA . ALA A 1 118 ? -29.755 1.433 33.637 1.00 82.75 118 ALA A CA 1
ATOM 926 C C . ALA A 1 118 ? -29.651 0.348 32.551 1.00 82.75 118 ALA A C 1
ATOM 928 O O . ALA A 1 118 ? -28.812 0.430 31.654 1.00 82.75 118 ALA A O 1
ATOM 929 N N . SER A 1 119 ? -30.546 -0.644 32.588 1.00 81.25 119 SER A N 1
ATOM 930 C CA . SER A 1 119 ? -30.576 -1.725 31.598 1.00 81.25 119 SER A CA 1
ATOM 931 C C . SER A 1 119 ? -30.908 -1.229 30.181 1.00 81.25 119 SER A C 1
ATOM 933 O O . SER A 1 119 ? -30.300 -1.686 29.211 1.00 81.25 119 SER A O 1
ATOM 935 N N . TYR A 1 120 ? -31.820 -0.256 30.048 1.00 83.31 120 TYR A N 1
ATOM 936 C CA . TYR A 1 120 ? -32.175 0.333 28.754 1.00 83.31 120 TYR A CA 1
ATOM 937 C C . TYR A 1 120 ? -31.051 1.204 28.191 1.00 83.31 120 TYR A C 1
ATOM 939 O O . TYR A 1 120 ? -30.755 1.102 27.002 1.00 83.31 120 TYR A O 1
ATOM 947 N N . LEU A 1 121 ? -30.375 1.993 29.035 1.00 87.06 121 LEU A N 1
ATOM 948 C CA . LEU A 1 121 ? -29.231 2.809 28.614 1.00 87.06 121 LEU A CA 1
ATOM 949 C C . LEU A 1 121 ? -28.074 1.952 28.090 1.00 87.06 121 LEU A C 1
ATOM 951 O O . LEU A 1 121 ? -27.553 2.222 27.011 1.00 87.06 121 LEU A O 1
ATOM 955 N N . LEU A 1 122 ? -27.706 0.884 28.805 1.00 85.81 122 LEU A N 1
ATOM 956 C CA . LEU A 1 122 ? -26.626 -0.015 28.382 1.00 85.81 122 LEU A CA 1
ATOM 957 C C . LEU A 1 122 ? -26.955 -0.751 27.072 1.00 85.81 122 LEU A C 1
ATOM 959 O O . LEU A 1 122 ? -26.082 -0.923 26.215 1.00 85.81 122 LEU A O 1
ATOM 963 N N . ARG A 1 123 ? -28.219 -1.148 26.871 1.00 84.62 123 ARG A N 1
ATOM 964 C CA . ARG A 1 123 ? -28.678 -1.736 25.598 1.00 84.62 123 ARG A CA 1
ATOM 965 C C . ARG A 1 123 ? -28.660 -0.716 24.463 1.00 84.62 123 ARG A C 1
ATOM 967 O O . ARG A 1 123 ? -28.161 -1.027 23.388 1.00 84.62 123 ARG A O 1
ATOM 974 N N . GLY A 1 124 ? -29.141 0.502 24.708 1.00 87.25 124 GLY A N 1
ATOM 975 C CA . GLY A 1 124 ? -29.099 1.585 23.726 1.00 87.25 124 GLY A CA 1
ATOM 976 C C . GLY A 1 124 ? -27.670 1.908 23.291 1.00 87.25 124 GLY A C 1
ATOM 977 O O . GLY A 1 124 ? -27.376 1.934 22.099 1.00 87.25 124 GLY A O 1
ATOM 978 N N . LEU A 1 125 ? -26.759 2.060 24.255 1.00 90.06 125 LEU A N 1
ATOM 979 C CA . LEU A 1 125 ? -25.353 2.371 24.005 1.00 90.06 125 LEU A CA 1
ATOM 980 C C . LEU A 1 125 ? -24.631 1.246 23.250 1.00 90.06 125 LEU A C 1
ATOM 982 O O . LEU A 1 125 ? -23.917 1.517 22.289 1.00 90.06 125 LEU A O 1
ATOM 986 N N . SER A 1 126 ? -24.837 -0.018 23.630 1.00 90.00 126 SER A N 1
ATOM 987 C CA . SER A 1 126 ? -24.218 -1.157 22.929 1.00 90.00 126 SER A CA 1
ATOM 988 C C . SER A 1 126 ? -24.744 -1.331 21.501 1.00 90.00 126 SER A C 1
ATOM 990 O O . SER A 1 126 ? -23.952 -1.564 20.585 1.00 90.00 126 SER A O 1
ATOM 992 N N . ALA A 1 127 ? -26.051 -1.157 21.281 1.00 88.69 127 ALA A N 1
ATOM 993 C CA . ALA A 1 127 ? -26.638 -1.170 19.944 1.00 88.69 127 ALA A CA 1
ATOM 994 C C . ALA A 1 127 ? -26.104 -0.018 19.077 1.00 88.69 127 ALA A C 1
ATOM 996 O O . ALA A 1 127 ? -25.732 -0.238 17.924 1.00 88.69 127 ALA A O 1
ATOM 997 N N . PHE A 1 128 ? -26.002 1.184 19.646 1.00 92.31 128 PHE A N 1
ATOM 998 C CA . PHE A 1 128 ? -25.465 2.362 18.971 1.00 92.31 128 PHE A CA 1
ATOM 999 C C . PHE A 1 128 ? -23.994 2.188 18.578 1.00 92.31 128 PHE A C 1
ATOM 1001 O O . PHE A 1 128 ? -23.641 2.376 17.414 1.00 92.31 128 PHE A O 1
ATOM 1008 N N . LEU A 1 129 ? -23.145 1.738 19.509 1.00 93.44 129 LEU A N 1
ATOM 1009 C CA . LEU A 1 129 ? -21.740 1.433 19.226 1.00 93.44 129 LEU A CA 1
ATOM 1010 C C . LEU A 1 129 ? -21.610 0.356 18.144 1.00 93.44 129 LEU A C 1
ATOM 1012 O O . LEU A 1 129 ? -20.804 0.499 17.229 1.00 93.44 129 LEU A O 1
ATOM 1016 N N . SER A 1 130 ? -22.435 -0.695 18.198 1.00 92.31 130 SER A N 1
ATOM 1017 C CA . SER A 1 130 ? -22.444 -1.746 17.176 1.00 92.31 130 SER A CA 1
ATOM 1018 C C . SER A 1 130 ? -22.795 -1.203 15.787 1.00 92.31 130 SER A C 1
ATOM 1020 O O . SER A 1 130 ? -22.139 -1.569 14.807 1.00 92.31 130 SER A O 1
ATOM 1022 N N . ALA A 1 131 ? -23.784 -0.308 15.703 1.00 92.94 131 ALA A N 1
ATOM 1023 C CA . ALA A 1 131 ? -24.181 0.341 14.459 1.00 92.94 131 ALA A CA 1
ATOM 1024 C C . ALA A 1 131 ? -23.061 1.232 13.900 1.00 92.94 131 ALA A C 1
ATOM 1026 O O . ALA A 1 131 ? -22.700 1.081 12.733 1.00 92.94 131 ALA A O 1
ATOM 1027 N N . ILE A 1 132 ? -22.454 2.083 14.736 1.00 94.44 132 ILE A N 1
ATOM 1028 C CA . ILE A 1 132 ? -21.342 2.955 14.329 1.00 94.44 132 ILE A CA 1
ATOM 1029 C C . ILE A 1 132 ? -20.156 2.134 13.832 1.00 94.44 132 ILE A C 1
ATOM 1031 O O . ILE A 1 132 ? -19.668 2.370 12.730 1.00 94.44 132 ILE A O 1
ATOM 1035 N N . THR A 1 133 ? -19.701 1.140 14.601 1.00 93.06 133 THR A N 1
ATOM 1036 C CA . THR A 1 133 ? -18.545 0.323 14.204 1.00 93.06 133 THR A CA 1
ATOM 1037 C C . THR A 1 133 ? -18.799 -0.385 12.875 1.00 93.06 133 THR A C 1
ATOM 1039 O O . THR A 1 133 ? -17.904 -0.466 12.035 1.00 93.06 133 THR A O 1
ATOM 1042 N N . ARG A 1 134 ? -20.022 -0.883 12.654 1.00 92.31 134 ARG A N 1
ATOM 1043 C CA . ARG A 1 134 ? -20.399 -1.514 11.387 1.00 92.31 134 ARG A CA 1
ATOM 1044 C C . ARG A 1 134 ? -20.380 -0.516 10.228 1.00 92.31 134 ARG A C 1
ATOM 1046 O O . ARG A 1 134 ? -19.792 -0.832 9.200 1.00 92.31 134 ARG A O 1
ATOM 1053 N N . MET A 1 135 ? -20.957 0.668 10.421 1.00 93.88 135 MET A N 1
ATOM 1054 C CA . MET A 1 135 ? -20.969 1.731 9.417 1.00 93.88 135 MET A CA 1
ATOM 1055 C C . MET A 1 135 ? -19.548 2.150 9.027 1.00 93.88 135 MET A C 1
ATOM 1057 O O . MET A 1 135 ? -19.230 2.180 7.843 1.00 93.88 135 MET A O 1
ATOM 1061 N N . CYS A 1 136 ? -18.666 2.403 10.000 1.00 92.12 136 CYS A N 1
ATOM 1062 C CA . CYS A 1 136 ? -17.277 2.776 9.723 1.00 92.12 136 CYS A CA 1
ATOM 1063 C C . CYS A 1 136 ? -16.559 1.711 8.880 1.00 92.12 136 CYS A C 1
ATOM 1065 O O . CYS A 1 136 ? -15.910 2.041 7.893 1.00 92.12 136 CYS A O 1
ATOM 1067 N N . ILE A 1 137 ? -16.705 0.432 9.232 1.00 93.31 137 ILE A N 1
ATOM 1068 C CA . ILE A 1 137 ? -16.071 -0.681 8.509 1.00 93.31 137 ILE A CA 1
ATOM 1069 C C . ILE A 1 137 ? -16.600 -0.794 7.082 1.00 93.31 137 ILE A C 1
ATOM 1071 O O . ILE A 1 137 ? -15.811 -0.955 6.157 1.00 93.31 137 ILE A O 1
ATOM 1075 N N . GLU A 1 138 ? -17.915 -0.700 6.888 1.00 93.62 138 GLU A N 1
ATOM 1076 C CA . GLU A 1 138 ? -18.518 -0.771 5.554 1.00 93.62 138 GLU A CA 1
ATOM 1077 C C . GLU A 1 138 ? -18.050 0.390 4.666 1.00 93.62 138 GLU A C 1
ATOM 1079 O O . GLU A 1 138 ? -17.706 0.162 3.506 1.00 93.62 138 GLU A O 1
ATOM 1084 N N . VAL A 1 139 ? -17.931 1.599 5.229 1.00 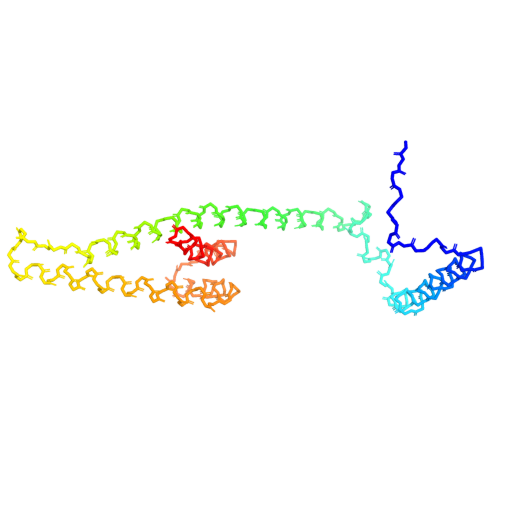93.19 139 VAL A N 1
ATOM 1085 C CA . VAL A 1 139 ? -17.371 2.764 4.531 1.00 93.19 139 VAL A CA 1
ATOM 1086 C C . VAL A 1 139 ? -15.919 2.510 4.133 1.00 93.19 139 VAL A C 1
ATOM 1088 O O . VAL A 1 139 ? -15.601 2.548 2.948 1.00 93.19 139 VAL A O 1
ATOM 1091 N N . PHE A 1 140 ? -15.033 2.195 5.082 1.00 93.31 140 PHE A N 1
ATOM 1092 C CA . PHE A 1 140 ? -13.606 2.022 4.786 1.00 93.31 140 PHE A CA 1
ATOM 1093 C C . PHE A 1 140 ? -13.316 0.836 3.862 1.00 93.31 140 PHE A C 1
ATOM 1095 O O . PHE A 1 140 ? -12.390 0.910 3.060 1.00 93.31 140 PHE A O 1
ATOM 1102 N N . ARG A 1 141 ? -14.117 -0.234 3.926 1.00 90.62 141 ARG A N 1
ATOM 1103 C CA . ARG A 1 141 ? -13.981 -1.391 3.030 1.00 90.62 141 ARG A CA 1
ATOM 1104 C C . ARG A 1 141 ? -14.446 -1.086 1.606 1.00 90.62 141 ARG A C 1
ATOM 1106 O O . ARG A 1 141 ? -13.965 -1.715 0.669 1.00 90.62 141 ARG A O 1
ATOM 1113 N N . GLY A 1 142 ? -15.383 -0.152 1.445 1.00 91.94 142 GLY A N 1
ATOM 1114 C CA . GLY A 1 142 ? -15.857 0.301 0.139 1.00 91.94 142 GLY A CA 1
ATOM 1115 C C . GLY A 1 142 ? -14.918 1.291 -0.557 1.00 91.94 142 GLY A C 1
ATOM 1116 O O . GLY A 1 142 ? -15.051 1.505 -1.760 1.00 91.94 142 GLY A O 1
ATOM 1117 N N . LEU A 1 143 ? -13.971 1.896 0.170 1.00 93.69 143 LEU A N 1
ATOM 1118 C CA . LEU A 1 143 ? -13.047 2.884 -0.384 1.00 93.69 143 LEU A CA 1
ATOM 1119 C C . LEU A 1 143 ? -11.839 2.221 -1.068 1.00 93.69 143 LEU A C 1
ATOM 1121 O O . LEU A 1 143 ? -11.270 1.267 -0.533 1.00 93.69 143 LEU A O 1
ATOM 1125 N N . PRO A 1 144 ? -11.366 2.760 -2.208 1.00 95.25 144 PRO A N 1
ATOM 1126 C CA . PRO A 1 144 ? -10.067 2.385 -2.748 1.00 95.25 144 PRO A CA 1
ATOM 1127 C C . PRO A 1 144 ? -8.945 2.748 -1.766 1.00 95.25 144 PRO A C 1
ATOM 1129 O O . PRO A 1 144 ? -8.942 3.839 -1.195 1.00 95.25 144 PRO A O 1
ATOM 1132 N N . VAL A 1 145 ? -7.937 1.883 -1.638 1.00 94.50 145 VAL A N 1
ATOM 1133 C CA . VAL A 1 145 ? -6.785 2.107 -0.740 1.00 94.50 145 VAL A CA 1
ATOM 1134 C C . VAL A 1 145 ? -6.035 3.412 -1.038 1.00 94.50 145 VAL A C 1
ATOM 1136 O O . VAL A 1 145 ? -5.538 4.086 -0.143 1.00 94.50 145 VAL A O 1
ATOM 1139 N N . VAL A 1 146 ? -5.996 3.837 -2.301 1.00 95.31 146 VAL A N 1
ATOM 1140 C CA . VAL A 1 146 ? -5.364 5.109 -2.681 1.00 95.31 146 VAL A CA 1
ATOM 1141 C C . VAL A 1 146 ? -6.100 6.297 -2.054 1.00 95.31 146 VAL A C 1
ATOM 1143 O O . VAL A 1 146 ? -5.462 7.260 -1.635 1.00 95.31 146 VAL A O 1
ATOM 1146 N N . ILE A 1 147 ? -7.429 6.217 -1.926 1.00 95.62 147 ILE A N 1
ATOM 1147 C CA . ILE A 1 147 ? -8.241 7.267 -1.304 1.00 95.62 147 ILE A CA 1
ATOM 1148 C C . ILE A 1 147 ? -8.008 7.308 0.206 1.00 95.62 147 ILE A C 1
ATOM 1150 O O . ILE A 1 147 ? -7.896 8.397 0.763 1.00 95.62 147 ILE A O 1
ATOM 1154 N N . THR A 1 148 ? -7.873 6.156 0.872 1.00 94.31 148 THR A N 1
ATOM 1155 C CA . THR A 1 148 ? -7.558 6.134 2.311 1.00 94.31 148 THR A CA 1
ATOM 1156 C C . THR A 1 148 ? -6.181 6.739 2.577 1.00 94.31 148 THR A C 1
ATOM 1158 O O . THR A 1 148 ? -6.045 7.571 3.471 1.00 94.31 148 THR A O 1
ATOM 1161 N N . ILE A 1 149 ? -5.181 6.405 1.756 1.00 94.94 149 ILE A N 1
ATOM 1162 C CA . ILE A 1 149 ? -3.841 7.002 1.831 1.00 94.94 149 ILE A CA 1
ATOM 1163 C C . ILE A 1 149 ? -3.901 8.510 1.576 1.00 94.94 149 ILE A C 1
ATOM 1165 O O . ILE A 1 149 ? -3.324 9.279 2.340 1.00 94.94 149 ILE A O 1
ATOM 1169 N N . PHE A 1 150 ? -4.614 8.952 0.537 1.00 95.00 150 PHE A N 1
ATOM 1170 C CA . PHE A 1 150 ? -4.754 10.372 0.219 1.00 95.00 150 PHE A CA 1
ATOM 1171 C C . PHE A 1 150 ? -5.414 11.152 1.361 1.00 95.00 150 PHE A C 1
ATOM 1173 O O . PHE A 1 150 ? -4.919 12.208 1.754 1.00 95.00 150 PHE A O 1
ATOM 1180 N N . PHE A 1 151 ? -6.499 10.617 1.925 1.00 94.25 151 PHE A N 1
ATOM 1181 C CA . PHE A 1 151 ? -7.206 11.240 3.038 1.00 94.25 151 PHE A CA 1
ATOM 1182 C C . PHE A 1 151 ? -6.319 11.354 4.277 1.00 94.25 151 PHE A C 1
ATOM 1184 O O . PHE A 1 151 ? -6.321 12.383 4.940 1.00 94.25 151 PHE A O 1
ATOM 1191 N N . VAL A 1 152 ? -5.505 10.341 4.566 1.00 94.62 152 VAL A N 1
ATOM 1192 C CA . VAL A 1 152 ? -4.527 10.402 5.658 1.00 94.62 152 VAL A CA 1
ATOM 1193 C C . VAL A 1 152 ? -3.440 11.440 5.366 1.00 94.62 152 VAL A C 1
ATOM 1195 O O . VAL A 1 152 ? -3.138 12.263 6.226 1.00 94.62 152 VAL A O 1
ATOM 1198 N N . ALA A 1 153 ? -2.886 11.441 4.152 1.00 94.31 153 ALA A N 1
ATOM 1199 C CA . ALA A 1 153 ? -1.788 12.322 3.760 1.00 94.31 153 ALA A CA 1
ATOM 1200 C C . ALA A 1 153 ? -2.181 13.804 3.679 1.00 94.31 153 ALA A C 1
ATOM 1202 O O . ALA A 1 153 ? -1.334 14.666 3.894 1.00 94.31 153 ALA A O 1
ATOM 1203 N N . ARG A 1 154 ? -3.439 14.109 3.344 1.00 94.38 154 ARG A N 1
ATOM 1204 C CA . ARG A 1 154 ? -3.951 15.486 3.266 1.00 94.38 154 ARG A CA 1
ATOM 1205 C C . ARG A 1 154 ? -4.766 15.901 4.481 1.00 94.38 154 ARG A C 1
ATOM 1207 O O . ARG A 1 154 ? -4.726 17.066 4.834 1.00 94.38 154 ARG A O 1
ATOM 1214 N N . GLY A 1 155 ? -5.462 14.978 5.134 1.00 93.62 155 GLY A N 1
ATOM 1215 C CA . GLY A 1 155 ? -6.307 15.268 6.288 1.00 93.62 155 GLY A CA 1
ATOM 1216 C C . GLY A 1 155 ? -5.523 15.444 7.585 1.00 93.62 155 GLY A C 1
ATOM 1217 O O . GLY A 1 155 ? -5.728 16.434 8.273 1.00 93.62 155 GLY A O 1
ATOM 1218 N N . LEU A 1 156 ? -4.600 14.532 7.927 1.00 92.31 156 LEU A N 1
ATOM 1219 C CA . LEU A 1 156 ? -3.846 14.625 9.192 1.00 92.31 156 LEU A CA 1
ATOM 1220 C C . LEU A 1 156 ? -3.061 15.942 9.373 1.00 92.31 156 LEU A C 1
ATOM 1222 O O . LEU A 1 156 ? -3.115 16.488 10.479 1.00 92.31 156 LEU A O 1
ATOM 1226 N N . PRO A 1 157 ? -2.387 16.492 8.340 1.00 93.00 157 PRO A N 1
ATOM 1227 C CA . PRO A 1 157 ? -1.721 17.789 8.454 1.00 93.00 157 PRO A CA 1
ATOM 1228 C C . PRO A 1 157 ? -2.657 18.941 8.841 1.00 93.00 157 PRO A C 1
ATOM 1230 O O . PRO A 1 157 ? -2.253 19.803 9.615 1.00 93.00 157 PRO A O 1
ATOM 1233 N N . GLU A 1 158 ? -3.901 18.943 8.350 1.00 91.31 158 GLU A N 1
ATOM 1234 C CA . GLU A 1 158 ? -4.901 19.982 8.658 1.00 91.31 158 GLU A CA 1
ATOM 1235 C C . GLU A 1 158 ? -5.309 19.961 10.139 1.00 91.31 158 GLU A C 1
ATOM 1237 O O . GLU A 1 158 ? -5.672 20.984 10.713 1.00 91.31 158 GLU A O 1
ATOM 1242 N N . PHE A 1 159 ? -5.186 18.804 10.796 1.00 89.12 159 PHE A N 1
ATOM 1243 C CA . PHE A 1 159 ? -5.391 18.657 12.239 1.00 89.12 159 PHE A CA 1
ATOM 1244 C C . PHE A 1 159 ? -4.131 18.971 13.067 1.00 89.12 159 PHE A C 1
ATOM 1246 O O . PHE A 1 159 ? -4.098 18.697 14.266 1.00 89.12 159 PHE A O 1
ATOM 1253 N N . GLY A 1 160 ? -3.079 19.518 12.448 1.00 89.31 160 GLY A N 1
ATOM 1254 C CA . GLY A 1 160 ? -1.812 19.853 13.105 1.00 89.31 160 GLY A CA 1
ATOM 1255 C C . GLY A 1 160 ? -0.883 18.658 13.338 1.00 89.31 160 GLY A C 1
ATOM 1256 O O . GLY A 1 160 ? 0.147 18.803 13.994 1.00 89.31 160 GLY A O 1
ATOM 1257 N N . VAL A 1 161 ? -1.212 17.478 12.801 1.00 90.31 161 VAL A N 1
ATOM 1258 C CA . VAL A 1 161 ? -0.399 16.262 12.936 1.00 90.31 161 VAL A CA 1
ATOM 1259 C C . VAL A 1 161 ? 0.459 16.099 11.685 1.00 90.31 161 VAL A C 1
ATOM 1261 O O . VAL A 1 161 ? 0.097 15.388 10.746 1.00 90.31 161 VAL A O 1
ATOM 1264 N N . SER A 1 162 ? 1.609 16.775 11.665 1.00 89.00 162 SER A N 1
ATOM 1265 C CA . SER A 1 162 ? 2.581 16.652 10.580 1.00 89.00 162 SER A CA 1
ATOM 1266 C C . SER A 1 162 ? 3.562 15.499 10.833 1.00 89.00 162 SER A C 1
ATOM 1268 O O . SER A 1 162 ? 4.277 15.447 11.830 1.00 89.00 162 SER A O 1
ATOM 1270 N N . MET A 1 163 ? 3.583 14.540 9.911 1.00 89.25 163 MET A N 1
ATOM 1271 C CA . MET A 1 163 ? 4.431 13.348 9.921 1.00 89.25 163 MET A CA 1
ATOM 1272 C C . MET A 1 163 ? 5.222 13.239 8.609 1.00 89.25 163 MET A C 1
ATOM 1274 O O . MET A 1 163 ? 4.919 13.904 7.617 1.00 89.25 163 MET A O 1
ATOM 1278 N N . ASN A 1 164 ? 6.232 12.365 8.581 1.00 92.00 164 ASN A N 1
ATOM 1279 C CA . ASN A 1 164 ? 6.925 11.999 7.341 1.00 92.00 164 ASN A CA 1
ATOM 1280 C C . ASN A 1 164 ? 5.962 11.261 6.382 1.00 92.00 164 ASN A C 1
ATOM 1282 O O . ASN A 1 164 ? 5.102 10.500 6.825 1.00 92.00 164 ASN A O 1
ATOM 1286 N N . THR A 1 165 ? 6.149 11.426 5.070 1.00 92.00 165 THR A N 1
ATOM 1287 C CA . THR A 1 165 ? 5.424 10.745 3.986 1.00 92.00 165 THR A CA 1
ATOM 1288 C C . THR A 1 165 ? 5.284 9.237 4.195 1.00 92.00 165 THR A C 1
ATOM 1290 O O . THR A 1 165 ? 4.215 8.686 3.936 1.00 92.00 165 THR A O 1
ATOM 1293 N N . LEU A 1 166 ? 6.323 8.573 4.719 1.00 94.56 166 LEU A N 1
ATOM 1294 C CA . LEU A 1 166 ? 6.269 7.141 5.036 1.00 94.56 166 LEU A CA 1
ATOM 1295 C C . LEU A 1 166 ? 5.133 6.819 6.017 1.00 94.56 166 LEU A C 1
ATOM 1297 O O . LEU A 1 166 ? 4.401 5.857 5.806 1.00 94.56 166 LEU A O 1
ATOM 1301 N N . TRP A 1 167 ? 4.948 7.628 7.061 1.00 94.88 167 TRP A N 1
ATOM 1302 C CA . TRP A 1 167 ? 3.938 7.377 8.089 1.00 94.88 167 TRP A CA 1
ATOM 1303 C C . TRP A 1 167 ? 2.518 7.610 7.590 1.00 94.88 167 TRP A C 1
ATOM 1305 O O . TRP A 1 167 ? 1.633 6.839 7.949 1.00 94.88 167 TRP A O 1
ATOM 1315 N N . TYR A 1 168 ? 2.291 8.597 6.719 1.00 94.81 168 TYR A N 1
ATOM 1316 C CA . TYR A 1 168 ? 0.979 8.754 6.086 1.00 94.81 168 TYR A CA 1
ATOM 1317 C C . TYR A 1 168 ? 0.601 7.525 5.258 1.00 94.81 168 TYR A C 1
ATOM 1319 O O . TYR A 1 168 ? -0.535 7.056 5.321 1.00 94.81 168 TYR A O 1
ATOM 1327 N N . LEU A 1 169 ? 1.569 6.970 4.526 1.00 95.44 169 LEU A N 1
ATOM 1328 C CA . LEU A 1 169 ? 1.367 5.755 3.750 1.00 95.44 169 LEU A CA 1
ATOM 1329 C C . LEU A 1 169 ? 1.121 4.544 4.658 1.00 95.44 169 LEU A C 1
ATOM 1331 O O . LEU A 1 169 ? 0.165 3.806 4.426 1.00 95.44 169 LEU A O 1
ATOM 1335 N N . VAL A 1 170 ? 1.919 4.372 5.719 1.00 97.12 170 VAL A N 1
ATOM 1336 C CA . VAL A 1 170 ? 1.724 3.300 6.709 1.00 97.12 170 VAL A CA 1
ATOM 1337 C C . VAL A 1 170 ? 0.333 3.389 7.324 1.00 97.12 170 VAL A C 1
ATOM 1339 O O . VAL A 1 170 ? -0.404 2.418 7.252 1.00 97.12 170 VAL A O 1
ATOM 1342 N N . ILE A 1 171 ? -0.074 4.548 7.847 1.00 95.94 171 ILE A N 1
ATOM 1343 C CA . ILE A 1 171 ? -1.383 4.726 8.492 1.00 95.94 171 ILE A CA 1
ATOM 1344 C C . ILE A 1 171 ? -2.527 4.450 7.506 1.00 95.94 171 ILE A C 1
ATOM 1346 O O . ILE A 1 171 ? -3.465 3.730 7.846 1.00 95.94 171 ILE A O 1
ATOM 1350 N N . GLY A 1 172 ? -2.448 4.971 6.277 1.00 95.38 172 GLY A N 1
ATOM 1351 C CA . GLY A 1 172 ? -3.462 4.733 5.245 1.00 95.38 172 GLY A CA 1
ATOM 1352 C C . GLY A 1 172 ? -3.626 3.251 4.894 1.00 95.38 172 GLY A C 1
ATOM 1353 O O . GLY A 1 172 ? -4.758 2.761 4.805 1.00 95.38 172 GLY A O 1
ATOM 1354 N N . LEU A 1 173 ? -2.508 2.528 4.759 1.00 96.44 173 LEU A N 1
ATOM 1355 C CA . LEU A 1 173 ? -2.501 1.078 4.556 1.00 96.44 173 LEU A CA 1
ATOM 1356 C C . LEU A 1 173 ? -3.017 0.327 5.786 1.00 96.44 173 LEU A C 1
ATOM 1358 O O . LEU A 1 173 ? -3.801 -0.607 5.642 1.00 96.44 173 LEU A O 1
ATOM 1362 N N . THR A 1 174 ? -2.622 0.739 6.992 1.00 97.31 174 THR A N 1
ATOM 1363 C CA . THR A 1 174 ? -3.052 0.130 8.254 1.00 97.31 174 THR A CA 1
ATOM 1364 C C . THR A 1 174 ? -4.561 0.198 8.412 1.00 97.31 174 THR A C 1
ATOM 1366 O O . THR A 1 174 ? -5.184 -0.816 8.715 1.00 97.31 174 THR A O 1
ATOM 1369 N N . VAL A 1 175 ? -5.162 1.368 8.176 1.00 95.69 175 VAL A N 1
ATOM 1370 C CA . VAL A 1 175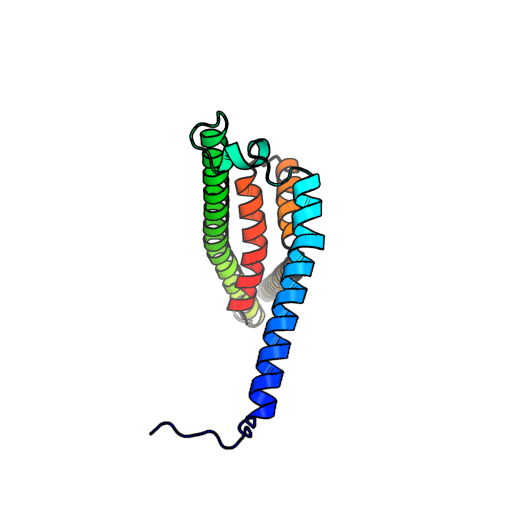 ? -6.614 1.563 8.271 1.00 95.69 175 VAL A CA 1
ATOM 1371 C C . VAL A 1 175 ? -7.333 0.639 7.292 1.00 95.69 175 VAL A C 1
ATOM 1373 O O . VAL A 1 175 ? -8.186 -0.138 7.717 1.00 95.69 175 VAL A O 1
ATOM 1376 N N . TYR A 1 176 ? -6.940 0.648 6.016 1.00 95.19 176 TYR A N 1
ATOM 1377 C CA . TYR A 1 176 ? -7.561 -0.199 4.997 1.00 95.19 176 TYR A CA 1
ATOM 1378 C C . TYR A 1 176 ? -7.423 -1.696 5.326 1.00 95.19 176 TYR A C 1
ATOM 1380 O O . TYR A 1 176 ? -8.420 -2.415 5.423 1.00 95.19 176 TYR A O 1
ATOM 1388 N N . ASN A 1 177 ? -6.199 -2.156 5.593 1.00 96.19 177 ASN A N 1
ATOM 1389 C CA . ASN A 1 177 ? -5.924 -3.562 5.878 1.00 96.19 177 ASN A CA 1
ATOM 1390 C C . ASN A 1 177 ? -6.583 -4.025 7.184 1.00 96.19 177 ASN A C 1
ATOM 1392 O O . ASN A 1 177 ? -7.075 -5.146 7.247 1.00 96.19 177 ASN A O 1
ATOM 1396 N N . SER A 1 178 ? -6.650 -3.181 8.219 1.00 96.88 178 SER A N 1
ATOM 1397 C CA . SER A 1 178 ? -7.260 -3.551 9.504 1.00 96.88 178 SER A CA 1
ATOM 1398 C C . SER A 1 178 ? -8.757 -3.835 9.382 1.00 96.88 178 SER A C 1
ATOM 1400 O O . SER A 1 178 ? -9.266 -4.762 10.010 1.00 96.88 178 SER A O 1
ATOM 1402 N N . VAL A 1 179 ? -9.457 -3.082 8.534 1.00 95.44 179 VAL A N 1
ATOM 1403 C CA . VAL A 1 179 ? -10.884 -3.265 8.253 1.00 95.44 179 VAL A CA 1
ATOM 1404 C C . VAL A 1 179 ? -11.118 -4.578 7.503 1.00 95.44 179 VAL A C 1
ATOM 1406 O O . VAL A 1 179 ? -12.048 -5.315 7.833 1.00 95.44 179 VAL A O 1
ATOM 1409 N N . VAL A 1 180 ? -10.246 -4.905 6.544 1.00 93.94 180 VAL A N 1
ATOM 1410 C CA . VAL A 1 180 ? -10.283 -6.181 5.813 1.00 93.94 180 VAL A CA 1
ATOM 1411 C C . VAL A 1 180 ? -9.988 -7.358 6.748 1.00 93.94 180 VAL A C 1
ATOM 1413 O O . VAL A 1 180 ? -10.785 -8.290 6.822 1.00 93.94 180 VAL A O 1
ATOM 1416 N N . ILE A 1 181 ? -8.900 -7.295 7.521 1.00 95.12 181 ILE A N 1
ATOM 1417 C CA . ILE A 1 181 ? -8.520 -8.325 8.503 1.00 95.12 181 ILE A CA 1
ATOM 1418 C C . ILE A 1 181 ? -9.632 -8.519 9.537 1.00 95.12 181 ILE A C 1
ATOM 1420 O O . ILE A 1 181 ? -10.008 -9.649 9.838 1.00 95.12 181 ILE A O 1
ATOM 1424 N N . GLY A 1 182 ? -10.199 -7.427 10.053 1.00 94.38 182 GLY A N 1
ATOM 1425 C CA . GLY A 1 182 ? -11.280 -7.476 11.032 1.00 94.38 182 GLY A CA 1
ATOM 1426 C C . GLY A 1 182 ? -12.565 -8.117 10.499 1.00 94.38 182 GLY A C 1
ATOM 1427 O O . GLY A 1 182 ? -13.334 -8.678 11.280 1.00 94.38 182 GLY A O 1
ATOM 1428 N N . GLU A 1 183 ? -12.809 -8.060 9.187 1.00 92.44 183 GLU A N 1
ATOM 1429 C CA . GLU A 1 183 ? -13.909 -8.795 8.560 1.00 92.44 183 GLU A CA 1
ATOM 1430 C C . GLU A 1 183 ? -13.566 -10.273 8.355 1.00 92.44 183 GLU A C 1
ATOM 1432 O O . GLU A 1 183 ? -14.400 -11.125 8.657 1.00 92.44 183 GLU A O 1
ATOM 1437 N N . ILE A 1 184 ? -12.346 -10.583 7.903 1.00 91.38 184 ILE A N 1
ATOM 1438 C CA . ILE A 1 184 ? -11.881 -11.966 7.716 1.00 91.38 184 ILE A CA 1
ATOM 1439 C C . ILE A 1 184 ? -11.949 -12.737 9.038 1.00 91.38 184 ILE A C 1
ATOM 1441 O O . ILE A 1 184 ? -12.488 -13.832 9.072 1.00 91.38 184 ILE A O 1
ATOM 1445 N N . LEU A 1 185 ? -11.470 -12.151 10.139 1.00 92.69 185 LEU A N 1
ATOM 1446 C CA . LEU A 1 185 ? -11.470 -12.792 11.461 1.00 92.69 185 LEU A CA 1
ATOM 1447 C C . LEU A 1 185 ? -12.870 -12.966 12.070 1.00 92.69 185 LEU A C 1
ATOM 1449 O O . LEU A 1 185 ? -13.030 -13.707 13.039 1.00 92.69 185 LEU A O 1
ATOM 1453 N N . ARG A 1 186 ? -13.870 -12.237 11.566 1.00 85.44 186 ARG A N 1
ATOM 1454 C CA . ARG A 1 186 ? -15.250 -12.287 12.066 1.00 85.44 186 ARG A CA 1
ATOM 1455 C C . ARG A 1 186 ? -16.150 -13.215 11.246 1.00 85.44 186 ARG A C 1
ATOM 1457 O O . ARG A 1 186 ? -17.190 -13.615 11.774 1.00 85.44 186 ARG A O 1
ATOM 1464 N N . SER A 1 187 ? -15.812 -13.437 9.976 1.00 73.88 187 SER A N 1
ATOM 1465 C CA . SER A 1 187 ? -16.598 -14.231 9.020 1.00 73.88 187 SER A CA 1
ATOM 1466 C C . SER A 1 187 ? -16.500 -15.715 9.340 1.00 73.88 187 SER A C 1
ATOM 1468 O O . SER A 1 187 ? -17.568 -16.364 9.318 1.00 73.88 187 SER A O 1
#

pLDDT: mean 90.23, std 9.96, range [40.25, 98.31]

Foldseek 3Di:
DDDDDPPDDDDDPVRVVVVVVCVVVVVVVVVVCCCVVPVVVCVVVVVVPCVNCVLPPPPPDPNVVVVVVVVVVVVVLVVVLVVLLVVLLLVLLVVLLVLLVVLVVQLVDQPPPDDPVVRVVSNVVSVVVNVVSVVLLVVLQPDDLVVLLVCLQPVCVVVVNDDDSSVSSSVSSSSNSSSVSNVVSND

Secondary structure (DSSP, 8-state):
-----TTSPPPPHHHHHHHHHHHHHHHHHHHHHHIIIIIHHHHHTTTT-HHHHHHHH-TTSTTHHHHHHHHHHHHHHHHHHHHHHHHHHHHHHHHHHHHHHHHHHHHH---TTS-HHHHHHHHHHHHHHHHHHHHHHHHHHHS-HHHHHHHHHHHHHHTT----HHHHHHHHHHHHHHHHHHHHTT-

Sequence (187 aa):
MSQQTVLYDIPGPRQRRLTLIFSIVGTLIVLAGVYFLIYLPLDEKGQFSMDLWGPLIDPGNENFSQVWDRLFVGIKNTLLAAVLAIVSSLVVGTLLAVLRIQLKELNKRRFTGFAAPASYLLRGLSAFLSAITRMCIEVFRGLPVVITIFFVARGLPEFGVSMNTLWYLVIGLTVYNSVVIGEILRS

Radius of gyration: 30.5 Å; chains: 1; bounding box: 67×68×80 Å